Protein 1KD8 (pdb70)

Secondary structure (DSSP, 8-state):
--HHHHHHHHHHHHHHHHHHHHHHHHHHHHHHHH-/-HHHHHHHHHHHHHHHHHHHHHHHHHHHHHHHHH-/-HHHHHHHHHHHHHHHHHHHHHHHHHHHHHHHHH-/-HHHHHHHHHHHHTTHHHHHHHHHHHHHHHHHHH-/-HHHHHHHHHHHHHHHHHHHHHHHHHHHHHHHH-/-HHHHHHHHHHHHHHHHHHHHHHHHHHHHHHHHH-

B-factor: mean 35.82, std 13.32, range [13.6, 81.77]

Solvent-accessible surface area: 14700 Å² total; per-residue (Å²): 182,20,76,64,36,80,33,58,21,116,86,17,51,10,68,4,136,17,27,65,33,21,12,60,35,15,77,76,47,19,60,106,45,120,131,136,59,81,135,23,58,64,80,6,101,100,7,94,53,89,24,166,120,21,111,70,65,7,59,120,15,104,116,91,4,58,95,43,131,122,121,39,157,83,7,80,53,67,10,99,121,16,83,40,84,18,150,105,25,82,63,42,10,59,116,4,80,136,67,4,59,102,52,121,124,138,74,82,123,5,117,62,82,3,96,112,30,84,74,99,30,169,110,23,106,54,82,11,54,168,15,100,143,97,25,62,109,34,80,128,154,41,176,60,15,70,63,76,1,98,111,16,48,59,100,7,149,102,20,46,71,100,12,59,151,13,62,123,66,11,68,109,47,199,90,55,100,55,5,64,54,23,15,107,96,0,86,76,32,11,161,86,16,66,62,34,13,57,124,7,77,154,67,19,60,124,51,109,128

Sequence (209 aa):
EVKQLEAEVEEIESEVWHLENEVARLEKENAECEAKVKQLKAKVEELKSKLWHLKNKVARLKKKNAECKAEVKQLEAEVEEIESEVWHLENEVARLEKENAECEAKVKQLKAKVEELKSKLWHLKNKVARLKKKNAECKAKVKQLKAKVEELKSKLWHLKNKVARLKKKNAECKEVKQLEAEVEEIESEVWHLENEVARLEKENAECEA

Foldseek 3Di:
DVVVVVVVVVVVVVVVVVVVVVVVVVVVVVVVVVD/DVVVVVVVVVVVVVVVVVVVVVVVVVVVVVVVVVD/DVVVVVVVVVVVVVVVVVVVVVVVVVVVVVVVVVD/DVVVVVVVVVVVVVVPVVVVVVVVVVVVVVVVVVD/DVVVVVVVVVVVVVVVVVVVVVVVVVVVVVVVVD/DVVVVVVVVVVVVVVVVVVVVVVVVVVVVVVVVVD

Radius of gyration: 37.21 Å; Cα contacts (8 Å, |Δi|>4): 141; chains: 6; bounding box: 60×67×94 Å

Structure (mmCIF, N/CA/C/O backbone):
data_1KD8
#
_entry.id   1KD8
#
_cell.length_a   86.044
_cell.length_b   86.044
_cell.length_c   78.384
_cell.angle_alpha   90.00
_cell.angle_beta   90.00
_cell.angle_gamma   90.00
#
_symmetry.space_group_name_H-M   'P 41 21 2'
#
loop_
_entity.id
_entity.type
_entity.pdbx_description
1 polymer 'GCN4 ACID BASE HETERODIMER ACID-d12Ia16V'
2 polymer 'GCN4 ACID BASE HETERODIMER BASE-d12La16L'
3 water water
#
loop_
_atom_site.group_PDB
_atom_site.id
_atom_site.type_symbol
_atom_site.label_atom_id
_atom_site.label_alt_id
_atom_site.label_comp_id
_atom_site.label_asym_id
_atom_site.label_entity_id
_atom_site.label_seq_id
_atom_site.pdbx_PDB_ins_code
_atom_site.Cartn_x
_atom_site.Cartn_y
_atom_site.Cartn_z
_atom_site.occupancy
_atom_site.B_iso_or_equiv
_atom_site.auth_seq_id
_atom_site.auth_comp_id
_atom_site.auth_asym_id
_atom_site.auth_atom_id
_atom_site.pdbx_PDB_model_num
ATOM 4 N N . GLU A 1 2 ? 61.842 51.592 25.833 1.00 68.32 1 GLU A N 1
ATOM 5 C CA . GLU A 1 2 ? 60.518 51.464 25.226 1.00 67.45 1 GLU A CA 1
ATOM 6 C C . GLU A 1 2 ? 60.553 50.586 23.976 1.00 65.58 1 GLU A C 1
ATOM 7 O O . GLU A 1 2 ? 60.514 49.358 24.063 1.00 66.24 1 GLU A O 1
ATOM 13 N N . VAL A 1 3 ? 60.625 51.225 22.814 1.00 63.69 2 VAL A N 1
ATOM 14 C CA . VAL A 1 3 ? 60.672 50.521 21.539 1.00 61.59 2 VAL A CA 1
ATOM 15 C C . VAL A 1 3 ? 62.127 50.291 21.142 1.00 60.13 2 VAL A C 1
ATOM 16 O O . VAL A 1 3 ? 62.474 49.267 20.556 1.00 59.90 2 VAL A O 1
ATOM 20 N N . LYS A 1 4 ? 62.978 51.255 21.468 1.00 58.80 3 LYS A N 1
ATOM 21 C CA . LYS A 1 4 ? 64.394 51.153 21.149 1.00 56.48 3 LYS A CA 1
ATOM 22 C C . LYS A 1 4 ? 64.956 49.844 21.691 1.00 54.22 3 LYS A C 1
ATOM 23 O O . LYS A 1 4 ? 65.786 49.206 21.049 1.00 53.08 3 LYS A O 1
ATOM 25 N N . GLN A 1 5 ? 64.496 49.448 22.874 1.00 52.08 4 GLN A N 1
ATOM 26 C CA . GLN A 1 5 ? 64.959 48.214 23.498 1.00 50.00 4 GLN A CA 1
ATOM 27 C C . GLN A 1 5 ? 64.502 47.004 22.689 1.00 48.57 4 GLN A C 1
ATOM 28 O O . GLN A 1 5 ? 65.232 46.023 22.557 1.00 46.77 4 GLN A O 1
ATOM 30 N N . LEU A 1 6 ? 63.287 47.084 22.155 1.00 46.53 5 LEU A N 1
ATOM 31 C CA . LEU A 1 6 ? 62.728 46.000 21.360 1.00 45.32 5 LEU A CA 1
ATOM 32 C C . LEU A 1 6 ? 63.350 45.935 19.973 1.00 43.70 5 LEU A C 1
ATOM 33 O O . LEU A 1 6 ? 63.687 44.855 19.490 1.00 40.16 5 LEU A O 1
ATOM 38 N N . GLU A 1 7 ? 63.499 47.086 19.325 1.00 41.81 6 GLU A N 1
ATOM 39 C CA . GLU A 1 7 ? 64.083 47.105 17.994 1.00 41.33 6 GLU A CA 1
ATOM 40 C C . GLU A 1 7 ? 65.526 46.625 18.073 1.00 39.87 6 GLU A C 1
ATOM 41 O O . GLU A 1 7 ? 66.041 46.013 17.135 1.00 38.43 6 GLU A O 1
ATOM 47 N N . ALA A 1 8 ? 66.170 46.889 19.205 1.00 37.77 7 ALA A N 1
ATOM 48 C CA . ALA A 1 8 ? 67.551 46.463 19.401 1.00 37.11 7 ALA A CA 1
ATOM 49 C C . ALA A 1 8 ? 67.592 44.945 19.555 1.00 35.55 7 ALA A C 1
ATOM 50 O O . ALA A 1 8 ? 68.446 44.282 18.982 1.00 35.58 7 ALA A O 1
ATOM 52 N N . GLU A 1 9 ? 66.666 44.402 20.338 1.00 34.40 8 GLU A N 1
ATOM 53 C CA . GLU A 1 9 ? 66.613 42.961 20.551 1.00 33.02 8 GLU A CA 1
ATOM 54 C C . GLU A 1 9 ? 66.320 42.237 19.236 1.00 30.82 8 GLU A C 1
ATOM 55 O O . GLU A 1 9 ? 66.896 41.180 18.964 1.00 29.43 8 GLU A O 1
ATOM 61 N N . VAL A 1 10 ? 65.430 42.801 18.417 1.00 28.62 9 VAL A N 1
ATOM 62 C CA . VAL A 1 10 ? 65.121 42.197 17.133 1.00 27.84 9 VAL A CA 1
ATOM 63 C C . VAL A 1 10 ? 66.412 42.141 16.327 1.00 27.29 9 VAL A C 1
ATOM 64 O O . VAL A 1 10 ? 66.734 41.115 15.719 1.00 25.62 9 VAL A O 1
ATOM 68 N N . GLU A 1 11 ? 67.168 43.237 16.335 1.00 25.21 10 GLU A N 1
ATOM 69 C CA . GLU A 1 11 ? 68.427 43.254 15.616 1.00 26.39 10 GLU A CA 1
ATOM 70 C C . GLU A 1 11 ? 69.385 42.177 16.132 1.00 24.57 10 GLU A C 1
ATOM 71 O O . GLU A 1 11 ? 69.971 41.455 15.345 1.00 26.23 10 GLU A O 1
ATOM 77 N N . GLU A 1 12 ? 69.543 42.073 17.450 1.00 27.63 11 GLU A N 1
ATOM 78 C CA . GLU A 1 12 ? 70.465 41.094 18.037 1.00 27.24 11 GLU A CA 1
ATOM 79 C C . GLU A 1 12 ? 70.099 39.633 17.739 1.00 28.92 11 GLU A C 1
ATOM 80 O O . GLU A 1 12 ? 70.965 38.806 17.428 1.00 27.91 11 GLU A O 1
ATOM 86 N N . ILE A 1 13 ? 68.817 39.309 17.815 1.00 24.58 12 ILE A N 1
ATOM 87 C CA . ILE A 1 13 ? 68.394 37.940 17.544 1.00 25.04 12 ILE A CA 1
ATOM 88 C C . ILE A 1 13 ? 68.511 37.635 16.059 1.00 22.94 12 ILE A C 1
ATOM 89 O O . ILE A 1 13 ? 68.991 36.577 15.657 1.00 22.80 12 ILE A O 1
ATOM 94 N N . GLU A 1 14 ? 68.071 38.567 15.234 1.00 23.69 13 GLU A N 1
ATOM 95 C CA . GLU A 1 14 ? 68.144 38.356 13.800 1.00 23.53 13 GLU A CA 1
ATOM 96 C C . GLU A 1 14 ? 69.566 38.128 13.298 1.00 23.36 13 GLU A C 1
ATOM 97 O O . GLU A 1 14 ? 69.782 37.382 12.340 1.00 19.88 13 GLU A O 1
ATOM 103 N N . SER A 1 15 ? 70.536 38.783 13.928 1.00 21.02 14 SER A N 1
ATOM 104 C CA . SER A 1 15 ? 71.933 38.588 13.556 1.00 22.84 14 SER A CA 1
ATOM 105 C C . SER A 1 15 ? 72.343 37.135 13.834 1.00 21.81 14 SER A C 1
ATOM 106 O O . SER A 1 15 ? 72.984 36.498 12.999 1.00 21.31 14 SER A O 1
ATOM 109 N N . GLU A 1 16 ? 71.964 36.620 15.000 1.00 22.03 15 GLU A N 1
ATOM 110 C CA . GLU A 1 16 ? 72.293 35.240 15.393 1.00 22.26 15 GLU A CA 1
ATOM 111 C C . GLU A 1 16 ? 71.655 34.259 14.408 1.00 20.65 15 GLU A C 1
ATOM 112 O O . GLU A 1 16 ? 72.269 33.260 14.023 1.00 16.93 15 GLU A O 1
ATOM 118 N N . VAL A 1 17 ? 70.417 34.554 14.022 1.00 18.74 16 VAL A N 1
ATOM 119 C CA . VAL A 1 17 ? 69.689 33.731 13.065 1.00 20.82 16 VAL A CA 1
ATOM 120 C C . VAL A 1 17 ? 70.431 33.677 11.728 1.00 22.07 16 VAL A C 1
ATOM 121 O O . VAL A 1 17 ? 70.628 32.595 11.179 1.00 22.02 16 VAL A O 1
ATOM 125 N N . TRP A 1 18 ? 70.841 34.837 11.202 1.00 20.17 17 TRP A N 1
ATOM 126 C CA . TRP A 1 18 ? 71.566 34.870 9.932 1.00 21.28 17 TRP A CA 1
ATOM 127 C C . TRP A 1 18 ? 72.814 33.997 9.952 1.00 20.57 17 TRP A C 1
ATOM 128 O O . TRP A 1 18 ? 73.090 33.262 8.999 1.00 19.73 17 TRP A O 1
ATOM 139 N N . HIS A 1 19 ? 73.576 34.075 11.033 1.00 20.96 18 HIS A N 1
ATOM 140 C CA . HIS A 1 19 ? 74.785 33.260 11.142 1.00 22.67 18 HIS A CA 1
ATOM 141 C C . HIS A 1 19 ? 74.463 31.761 11.219 1.00 23.55 18 HIS A C 1
ATOM 142 O O . HIS A 1 19 ? 75.212 30.932 10.701 1.00 21.91 18 HIS A O 1
ATOM 149 N N . LEU A 1 20 ? 73.365 31.407 11.877 1.00 22.69 19 LEU A N 1
ATOM 150 C CA . LEU A 1 20 ? 73.027 29.989 11.952 1.00 22.79 19 LEU A CA 1
ATOM 151 C C . LEU A 1 20 ? 72.568 29.539 10.572 1.00 22.89 19 LEU A C 1
ATOM 152 O O . LEU A 1 20 ? 72.876 28.422 10.146 1.00 22.57 19 LEU A O 1
ATOM 157 N N . GLU A 1 21 ? 71.846 30.408 9.864 1.00 22.14 20 GLU A N 1
ATOM 158 C CA . GLU A 1 21 ? 71.406 30.053 8.523 1.00 22.67 20 GLU A CA 1
ATOM 159 C C . GLU A 1 21 ? 72.631 29.802 7.653 1.00 25.25 20 GLU A C 1
ATOM 160 O O . GLU A 1 21 ? 72.646 28.861 6.856 1.00 22.73 20 GLU A O 1
ATOM 166 N N . ASN A 1 22 ? 73.666 30.634 7.810 1.00 25.03 21 ASN A N 1
ATOM 167 C CA . ASN A 1 22 ? 74.890 30.434 7.031 1.00 25.07 21 ASN A CA 1
ATOM 168 C C . ASN A 1 22 ? 75.509 29.074 7.404 1.00 23.10 21 ASN A C 1
ATOM 169 O O . ASN A 1 22 ? 75.964 28.322 6.537 1.00 24.30 21 ASN A O 1
ATOM 174 N N . GLU A 1 23 ? 75.532 28.762 8.695 1.00 22.68 22 GLU A N 1
ATOM 175 C CA . GLU A 1 23 ? 76.120 27.498 9.152 1.00 22.68 22 GLU A CA 1
ATOM 176 C C . GLU A 1 23 ? 75.338 26.292 8.622 1.00 23.50 22 GLU A C 1
ATOM 177 O O . GLU A 1 23 ? 75.930 25.307 8.163 1.00 22.58 22 GLU A O 1
ATOM 183 N N . VAL A 1 24 ? 74.012 26.368 8.686 1.00 22.04 23 VAL A N 1
ATOM 184 C CA . VAL A 1 24 ? 73.186 25.281 8.178 1.00 24.14 23 VAL A CA 1
ATOM 185 C C . VAL A 1 24 ? 73.523 25.026 6.700 1.00 25.10 23 VAL A C 1
ATOM 186 O O . VAL A 1 24 ? 73.719 23.878 6.286 1.00 25.40 23 VAL A O 1
ATOM 190 N N . ALA A 1 25 ? 73.612 26.096 5.915 1.00 26.06 24 ALA A N 1
ATOM 191 C CA . ALA A 1 25 ? 73.912 25.966 4.491 1.00 29.83 24 ALA A CA 1
ATOM 192 C C . ALA A 1 25 ? 75.262 25.276 4.256 1.00 31.23 24 ALA A C 1
ATOM 193 O O . ALA A 1 25 ? 75.381 24.409 3.385 1.00 32.99 24 ALA A O 1
ATOM 195 N N . ARG A 1 26 ? 76.271 25.649 5.041 1.00 31.88 25 ARG A N 1
ATOM 196 C CA . ARG A 1 26 ? 77.598 25.044 4.919 1.00 31.63 25 ARG A CA 1
ATOM 197 C C . ARG A 1 26 ? 77.606 23.575 5.367 1.00 31.19 25 ARG A C 1
ATOM 198 O O . ARG A 1 26 ? 78.200 22.718 4.702 1.00 30.05 25 ARG A O 1
ATOM 206 N N . LEU A 1 27 ? 76.943 23.292 6.489 1.00 27.93 26 LEU A N 1
ATOM 207 C CA . LEU A 1 27 ? 76.866 21.938 7.019 1.00 28.25 26 LEU A CA 1
ATOM 208 C C . LEU A 1 27 ? 76.089 21.020 6.084 1.00 28.03 26 LEU A C 1
ATOM 209 O O . LEU A 1 27 ? 76.412 19.840 5.970 1.00 28.86 26 LEU A O 1
ATOM 214 N N . GLU A 1 28 ? 75.067 21.553 5.422 1.00 25.45 27 GLU A N 1
ATOM 215 C CA . GLU A 1 28 ? 74.273 20.750 4.508 1.00 28.27 27 GLU A CA 1
ATOM 216 C C . GLU A 1 28 ? 75.141 20.394 3.307 1.00 31.78 27 GLU A C 1
ATOM 217 O O . GLU A 1 28 ? 75.051 19.288 2.757 1.00 32.06 27 GLU A O 1
ATOM 223 N N . LYS A 1 29 ? 75.996 21.330 2.914 1.00 35.21 28 LYS A N 1
ATOM 224 C CA . LYS A 1 29 ? 76.897 21.098 1.796 1.00 38.13 28 LYS A CA 1
ATOM 225 C C . LYS A 1 29 ? 77.858 19.969 2.167 1.00 38.57 28 LYS A C 1
ATOM 226 O O . LYS A 1 29 ? 78.014 19.009 1.411 1.00 38.72 28 LYS A O 1
ATOM 232 N N . GLU A 1 30 ? 78.494 20.083 3.332 1.00 39.86 29 GLU A N 1
ATOM 233 C CA . GLU A 1 30 ? 79.432 19.057 3.789 1.00 42.95 29 GLU A CA 1
ATOM 234 C C . GLU A 1 30 ? 78.767 17.686 3.866 1.00 44.17 29 GLU A C 1
ATOM 235 O O . GLU A 1 30 ? 79.360 16.679 3.475 1.00 44.40 29 GLU A O 1
ATOM 241 N N . ASN A 1 31 ? 77.543 17.645 4.386 1.00 43.81 30 ASN A N 1
ATOM 242 C CA . ASN A 1 31 ? 76.837 16.373 4.514 1.00 44.57 30 ASN A CA 1
ATOM 243 C C . ASN A 1 31 ? 76.553 15.745 3.158 1.00 45.58 30 ASN A C 1
ATOM 244 O O . ASN A 1 31 ? 76.736 14.543 2.983 1.00 44.76 30 ASN A O 1
ATOM 249 N N . ALA A 1 32 ? 76.100 16.559 2.208 1.00 46.64 31 ALA A N 1
ATOM 250 C CA . ALA A 1 32 ? 75.805 16.083 0.858 1.00 48.80 31 ALA A CA 1
ATOM 251 C C . ALA A 1 32 ? 77.055 15.469 0.242 1.00 50.34 31 ALA A C 1
ATOM 252 O O . ALA A 1 32 ? 77.001 14.398 -0.364 1.00 51.21 31 ALA A O 1
ATOM 254 N N . GLU A 1 33 ? 78.182 16.156 0.393 1.00 51.92 32 GLU A N 1
ATOM 255 C CA . GLU A 1 33 ? 79.444 15.660 -0.139 1.00 54.12 32 GLU A CA 1
ATOM 256 C C . GLU A 1 33 ? 79.743 14.278 0.424 1.00 54.14 32 GLU A C 1
ATOM 257 O O . GLU A 1 33 ? 79.914 13.318 -0.325 1.00 54.97 32 GLU A O 1
ATOM 263 N N . CYS A 1 34 ? 79.789 14.188 1.749 1.00 53.84 33 CYS A N 1
ATOM 264 C CA . CYS A 1 34 ? 80.081 12.939 2.435 1.00 53.70 33 CYS A CA 1
ATOM 265 C C . CYS A 1 34 ? 79.131 11.787 2.097 1.00 54.70 33 CYS A C 1
ATOM 266 O O . CYS A 1 34 ? 79.577 10.671 1.848 1.00 54.86 33 CYS A O 1
ATOM 269 N N . GLU A 1 35 ? 77.828 12.046 2.080 1.00 55.27 34 GLU A N 1
ATOM 270 C CA . GLU A 1 35 ? 76.867 10.986 1.784 1.00 57.02 34 GLU A CA 1
ATOM 271 C C . GLU A 1 35 ? 76.859 10.549 0.325 1.00 58.10 34 GLU A C 1
ATOM 272 O O . GLU A 1 35 ? 76.472 9.421 0.012 1.00 57.36 34 GLU A O 1
ATOM 278 N N . ALA A 1 36 ? 77.284 11.435 -0.568 1.00 59.12 35 ALA A N 1
ATOM 279 C CA . ALA A 1 36 ? 77.312 11.107 -1.986 1.00 60.08 35 ALA A CA 1
ATOM 280 C C . ALA A 1 36 ? 78.676 10.542 -2.363 1.00 61.00 35 ALA A C 1
ATOM 281 O O . ALA A 1 36 ? 79.280 11.054 -3.330 1.00 61.94 35 ALA A O 1
ATOM 287 N N . LYS B 2 2 ? 52.696 49.453 18.958 1.00 66.35 1 LYS B N 1
ATOM 288 C CA . LYS B 2 2 ? 54.061 49.226 18.506 1.00 65.48 1 LYS B CA 1
ATOM 289 C C . LYS B 2 2 ? 54.721 48.174 19.388 1.00 64.66 1 LYS B C 1
ATOM 290 O O . LYS B 2 2 ? 55.268 47.194 18.893 1.00 65.30 1 LYS B O 1
ATOM 296 N N . VAL B 2 3 ? 54.668 48.378 20.700 1.00 63.16 2 VAL B N 1
ATOM 297 C CA . VAL B 2 3 ? 55.270 47.430 21.626 1.00 62.20 2 VAL B CA 1
ATOM 298 C C . VAL B 2 3 ? 54.829 46.010 21.285 1.00 61.46 2 VAL B C 1
ATOM 299 O O . VAL B 2 3 ? 55.656 45.116 21.109 1.00 61.52 2 VAL B O 1
ATOM 301 N N . LYS B 2 4 ? 53.519 45.819 21.175 1.00 60.20 3 LYS B N 1
ATOM 302 C CA . LYS B 2 4 ? 52.945 44.513 20.869 1.00 59.44 3 LYS B CA 1
ATOM 303 C C . LYS B 2 4 ? 53.436 43.901 19.555 1.00 58.78 3 LYS B C 1
ATOM 304 O O . LYS B 2 4 ? 53.735 42.707 19.494 1.00 58.52 3 LYS B O 1
ATOM 306 N N . GLN B 2 5 ? 53.517 44.714 18.507 1.00 57.75 4 GLN B N 1
ATOM 307 C CA . GLN B 2 5 ? 53.951 44.231 17.201 1.00 56.86 4 GLN B CA 1
ATOM 308 C C . GLN B 2 5 ? 55.412 43.758 17.196 1.00 56.39 4 GLN B C 1
ATOM 309 O O . GLN B 2 5 ? 55.750 42.762 16.546 1.00 56.68 4 GLN B O 1
ATOM 315 N N . LEU B 2 6 ? 56.271 44.467 17.923 1.00 53.92 5 LEU B N 1
ATOM 316 C CA . LEU B 2 6 ? 57.689 44.112 18.010 1.00 51.23 5 LEU B CA 1
ATOM 317 C C . LEU B 2 6 ? 57.887 42.900 18.909 1.00 49.98 5 LEU B C 1
ATOM 318 O O . LEU B 2 6 ? 58.787 42.088 18.684 1.00 49.38 5 LEU B O 1
ATOM 323 N N . LYS B 2 7 ? 57.049 42.795 19.936 1.00 47.43 6 LYS B N 1
ATOM 324 C CA . LYS B 2 7 ? 57.118 41.684 20.872 1.00 45.38 6 LYS B CA 1
ATOM 325 C C . LYS B 2 7 ? 56.867 40.373 20.137 1.00 44.02 6 LYS B C 1
ATOM 326 O O . LYS B 2 7 ? 57.526 39.366 20.404 1.00 43.82 6 LYS B O 1
ATOM 329 N N . ALA B 2 8 ? 55.912 40.385 19.212 1.00 41.91 7 ALA B N 1
ATOM 330 C CA . ALA B 2 8 ? 55.598 39.186 18.450 1.00 40.79 7 ALA B CA 1
ATOM 331 C C . ALA B 2 8 ? 56.797 38.818 17.583 1.00 39.53 7 ALA B C 1
ATOM 332 O O . ALA B 2 8 ? 57.176 37.649 17.489 1.00 38.01 7 ALA B O 1
ATOM 334 N N . LYS B 2 9 ? 57.387 39.822 16.944 1.00 37.29 8 LYS B N 1
ATOM 335 C CA . LYS B 2 9 ? 58.555 39.604 16.096 1.00 36.51 8 LYS B CA 1
ATOM 336 C C . LYS B 2 9 ? 59.675 38.961 16.916 1.00 33.74 8 LYS B C 1
ATOM 337 O O . LYS B 2 9 ? 60.331 38.027 16.464 1.00 32.98 8 LYS B O 1
ATOM 343 N N . VAL B 2 10 ? 59.892 39.475 18.123 1.00 31.91 9 VAL B N 1
ATOM 344 C CA . VAL B 2 10 ? 60.920 38.937 18.997 1.00 30.35 9 VAL B CA 1
ATOM 345 C C . VAL B 2 10 ? 60.639 37.461 19.291 1.00 30.91 9 VAL B C 1
ATOM 346 O O . VAL B 2 10 ? 61.533 36.622 19.199 1.00 28.17 9 VAL B O 1
ATOM 350 N N . GLU B 2 11 ? 59.395 37.139 19.619 1.00 30.93 10 GLU B N 1
ATOM 351 C CA . GLU B 2 11 ? 59.055 35.751 19.908 1.00 30.94 10 GLU B CA 1
ATOM 352 C C . GLU B 2 11 ? 59.205 34.855 18.683 1.00 29.73 10 GLU B C 1
ATOM 353 O O . GLU B 2 11 ? 59.650 33.716 18.804 1.00 28.38 10 GLU B O 1
ATOM 359 N N . GLU B 2 12 ? 58.853 35.373 17.506 1.00 29.30 11 GLU B N 1
ATOM 360 C CA . GLU B 2 12 ? 58.987 34.626 16.254 1.00 29.67 11 GLU B CA 1
ATOM 361 C C . GLU B 2 12 ? 60.474 34.324 16.021 1.00 28.54 11 GLU B C 1
ATOM 362 O O . GLU B 2 12 ? 60.867 33.194 15.696 1.00 25.07 11 GLU B O 1
ATOM 368 N N . LEU B 2 13 ? 61.302 35.353 16.176 1.00 25.31 12 LEU B N 1
ATOM 369 C CA . LEU B 2 13 ? 62.733 35.188 15.967 1.00 24.68 12 LEU B CA 1
ATOM 370 C C . LEU B 2 13 ? 63.366 34.211 16.957 1.00 22.74 12 LEU B C 1
ATOM 371 O O . LEU B 2 13 ? 64.175 33.383 16.552 1.00 23.97 12 LEU B O 1
ATOM 376 N N . LYS B 2 14 ? 63.003 34.289 18.239 1.00 22.99 13 LYS B N 1
ATOM 377 C CA . LYS B 2 14 ? 63.571 33.377 19.245 1.00 23.99 13 LYS B CA 1
ATOM 378 C C . LYS B 2 14 ? 63.266 31.917 18.914 1.00 23.59 13 LYS B C 1
ATOM 379 O O . LYS B 2 14 ? 64.097 31.031 19.128 1.00 21.76 13 LYS B O 1
ATOM 385 N N . SER B 2 15 ? 62.055 31.664 18.433 1.00 24.46 14 SER B N 1
ATOM 386 C CA . SER B 2 15 ? 61.663 30.300 18.076 1.00 25.73 14 SER B CA 1
ATOM 387 C C . SER B 2 15 ? 62.424 29.832 16.844 1.00 25.08 14 SER B C 1
ATOM 388 O O . SER B 2 15 ? 62.862 28.682 16.765 1.00 24.30 14 SER B O 1
ATOM 391 N N . LYS B 2 16 ? 62.577 30.718 15.864 1.00 24.29 15 LYS B N 1
ATOM 392 C CA . LYS B 2 16 ? 63.319 30.343 14.674 1.00 22.79 15 LYS B CA 1
ATOM 393 C C . LYS B 2 16 ? 64.766 30.056 15.078 1.00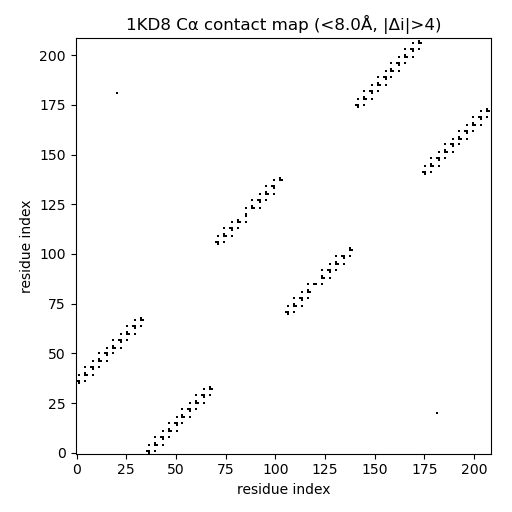 21.52 15 LYS B C 1
ATOM 394 O O . LYS B 2 16 ? 65.388 29.112 14.584 1.00 22.75 15 LYS B O 1
ATOM 400 N N . LEU B 2 17 ? 65.298 30.860 15.991 1.00 21.62 16 LEU B N 1
ATOM 401 C CA . LEU B 2 17 ? 66.676 30.660 16.460 1.00 22.08 16 LEU B CA 1
ATOM 402 C C . LEU B 2 17 ? 66.836 29.298 17.160 1.00 21.37 16 LEU B C 1
ATOM 403 O O . LEU B 2 17 ? 67.798 28.568 16.927 1.00 20.68 16 LEU B O 1
ATOM 408 N N . TRP B 2 18 ? 65.893 28.958 18.026 1.00 21.29 17 TRP B N 1
ATOM 409 C CA . TRP B 2 18 ? 65.977 27.694 18.723 1.00 20.91 17 TRP B CA 1
ATOM 410 C C . TRP B 2 18 ? 65.891 26.519 17.709 1.00 19.52 17 TRP B C 1
ATOM 411 O O . TRP B 2 18 ? 66.674 25.566 17.806 1.00 20.88 17 TRP B O 1
ATOM 422 N N . HIS B 2 19 ? 64.995 26.594 16.721 1.00 21.52 18 HIS B N 1
ATOM 423 C CA . HIS B 2 19 ? 64.907 25.529 15.712 1.00 22.00 18 HIS B CA 1
ATOM 424 C C . HIS B 2 19 ? 66.250 25.390 14.983 1.00 21.79 18 HIS B C 1
ATOM 425 O O . HIS B 2 19 ? 66.720 24.278 14.749 1.00 22.89 18 HIS B O 1
ATOM 432 N N . LEU B 2 20 ? 66.863 26.518 14.621 1.00 19.77 19 LEU B N 1
ATOM 433 C CA . LEU B 2 20 ? 68.145 26.486 13.916 1.00 19.97 19 LEU B CA 1
ATOM 434 C C . LEU B 2 20 ? 69.265 25.869 14.745 1.00 18.71 19 LEU B C 1
ATOM 435 O O . LEU B 2 20 ? 70.086 25.123 14.211 1.00 20.52 19 LEU B O 1
ATOM 440 N N . LYS B 2 21 ? 69.301 26.160 16.044 1.00 19.13 20 LYS B N 1
ATOM 441 C CA . LYS B 2 21 ? 70.339 25.602 16.908 1.00 20.08 20 LYS B CA 1
ATOM 442 C C . LYS B 2 21 ? 70.224 24.082 16.932 1.00 20.27 20 LYS B C 1
ATOM 443 O O . LYS B 2 21 ? 71.235 23.380 16.875 1.00 18.82 20 LYS B O 1
ATOM 449 N N . ASN B 2 22 ? 68.996 23.582 17.007 1.00 21.45 21 ASN B N 1
ATOM 450 C CA . ASN B 2 22 ? 68.785 22.142 16.997 1.00 21.71 21 ASN B CA 1
ATOM 451 C C . ASN B 2 22 ? 69.151 21.548 15.632 1.00 19.29 21 ASN B C 1
ATOM 452 O O . ASN B 2 22 ? 69.714 20.466 15.577 1.00 19.08 21 ASN B O 1
ATOM 457 N N . LYS B 2 23 ? 68.860 22.266 14.544 1.00 19.69 22 LYS B N 1
ATOM 458 C CA . LYS B 2 23 ? 69.190 21.769 13.207 1.00 20.01 22 LYS B CA 1
ATOM 459 C C . LYS B 2 23 ? 70.695 21.692 13.037 1.00 20.77 22 LYS B C 1
ATOM 460 O O . LYS B 2 23 ? 71.226 20.692 12.550 1.00 18.73 22 LYS B O 1
ATOM 466 N N . VAL B 2 24 ? 71.391 22.748 13.449 1.00 20.68 23 VAL B N 1
ATOM 467 C CA . VAL B 2 24 ? 72.840 22.761 13.355 1.00 21.70 23 VAL B CA 1
ATOM 468 C C . VAL B 2 24 ? 73.452 21.610 14.162 1.00 20.09 23 VAL B C 1
ATOM 469 O O . VAL B 2 24 ? 74.376 20.951 13.698 1.00 19.55 23 VAL B O 1
ATOM 473 N N . ALA B 2 25 ? 72.934 21.373 15.363 1.00 20.68 24 ALA B N 1
ATOM 474 C CA . ALA B 2 25 ? 73.433 20.290 16.211 1.00 20.80 24 ALA B CA 1
ATOM 475 C C . ALA B 2 25 ? 73.259 18.927 15.521 1.00 21.83 24 ALA B C 1
ATOM 476 O O . ALA B 2 25 ? 74.152 18.068 15.571 1.00 21.02 24 ALA B O 1
ATOM 478 N N . ARG B 2 26 ? 72.107 18.733 14.885 1.00 21.10 25 ARG B N 1
ATOM 479 C CA . ARG B 2 26 ? 71.832 17.483 14.179 1.00 21.13 25 ARG B CA 1
ATOM 480 C C . ARG B 2 26 ? 72.781 17.333 12.993 1.00 22.47 25 ARG B C 1
ATOM 481 O O . ARG B 2 26 ? 73.417 16.291 12.824 1.00 20.74 25 ARG B O 1
ATOM 489 N N . LEU B 2 27 ? 72.889 18.377 12.177 1.00 21.99 26 LEU B N 1
ATOM 490 C CA . LEU B 2 27 ? 73.785 18.321 11.031 1.00 23.37 26 LEU B CA 1
ATOM 491 C C . LEU B 2 27 ? 75.252 18.092 11.427 1.00 23.78 26 LEU B C 1
ATOM 492 O O . LEU B 2 27 ? 75.969 17.351 10.741 1.00 24.96 26 LEU B O 1
ATOM 497 N N . LYS B 2 28 ? 75.705 18.695 12.525 1.00 23.55 27 LYS B N 1
ATOM 498 C CA . LYS B 2 28 ? 77.088 18.463 12.966 1.00 24.74 27 LYS B CA 1
ATOM 499 C C . LYS B 2 28 ? 77.266 17.000 13.389 1.00 25.68 27 LYS B C 1
ATOM 500 O O . LYS B 2 28 ? 78.318 16.402 13.156 1.00 23.82 27 LYS B O 1
ATOM 506 N N . LYS B 2 29 ? 76.245 16.425 14.019 1.00 24.63 28 LYS B N 1
ATOM 507 C CA . LYS B 2 29 ? 76.329 15.032 14.445 1.00 28.06 28 LYS B CA 1
ATOM 508 C C . LYS B 2 29 ? 76.360 14.116 13.218 1.00 29.02 28 LYS B C 1
ATOM 509 O O . LYS B 2 29 ? 77.214 13.221 13.113 1.00 32.38 28 LYS B O 1
ATOM 515 N N . LYS B 2 30 ? 75.442 14.346 12.287 1.00 28.70 29 LYS B N 1
ATOM 516 C CA . LYS B 2 30 ? 75.366 13.551 11.059 1.00 29.37 29 LYS B CA 1
ATOM 517 C C . LYS B 2 30 ? 76.662 13.544 10.264 1.00 32.86 29 LYS B C 1
ATOM 518 O O . LYS B 2 30 ? 77.080 12.499 9.758 1.00 31.51 29 LYS B O 1
ATOM 524 N N . ASN B 2 31 ? 77.281 14.716 10.134 1.00 32.38 30 ASN B N 1
ATOM 525 C CA . ASN B 2 31 ? 78.534 14.831 9.398 1.00 35.38 30 ASN B CA 1
ATOM 526 C C . ASN B 2 31 ? 79.678 14.149 10.130 1.00 36.11 30 ASN B C 1
ATOM 527 O O . ASN B 2 31 ? 80.557 13.552 9.504 1.00 37.14 30 ASN B O 1
ATOM 532 N N . ALA B 2 32 ? 79.666 14.238 11.454 1.00 35.44 31 ALA B N 1
ATOM 533 C CA . ALA B 2 32 ? 80.705 13.614 12.259 1.00 38.02 31 ALA B CA 1
ATOM 534 C C . ALA B 2 32 ? 80.616 12.110 12.067 1.00 39.32 31 ALA B C 1
ATOM 535 O O . ALA B 2 32 ? 81.634 11.432 11.912 1.00 39.31 31 ALA B O 1
ATOM 537 N N . GLU B 2 33 ? 79.390 11.593 12.076 1.00 39.36 32 GLU B N 1
ATOM 538 C CA . GLU B 2 33 ? 79.164 10.166 11.904 1.00 41.71 32 GLU B CA 1
ATOM 539 C C . GLU B 2 33 ? 79.491 9.725 10.485 1.00 43.06 32 GLU B C 1
ATOM 540 O O . GLU B 2 33 ? 80.071 8.653 10.283 1.00 44.58 32 GLU B O 1
ATOM 546 N N . CYS B 2 34 ? 79.124 10.545 9.503 1.00 44.31 33 CYS B N 1
ATOM 547 C CA . CYS B 2 34 ? 79.394 10.202 8.114 1.00 45.81 33 CYS B CA 1
ATOM 548 C C . CYS B 2 34 ? 80.890 10.116 7.851 1.00 47.46 33 CYS B C 1
ATOM 549 O O . CYS B 2 34 ? 81.366 9.123 7.298 1.00 47.57 33 CYS B O 1
ATOM 552 N N . LYS B 2 35 ? 81.630 11.151 8.244 1.00 47.85 34 LYS B N 1
ATOM 553 C CA . LYS B 2 35 ? 83.078 11.162 8.048 1.00 49.58 34 LYS B CA 1
ATOM 554 C C . LYS B 2 35 ? 83.729 9.991 8.774 1.00 49.50 34 LYS B C 1
ATOM 555 O O . LYS B 2 35 ? 84.701 9.410 8.292 1.00 50.69 34 LYS B O 1
ATOM 561 N N . ALA B 2 36 ? 83.194 9.648 9.940 1.00 49.18 35 ALA B N 1
ATOM 562 C CA . ALA B 2 36 ? 83.725 8.538 10.722 1.00 48.63 35 ALA B CA 1
ATOM 563 C C . ALA B 2 36 ? 83.626 7.236 9.925 1.00 48.59 35 ALA B C 1
ATOM 564 O O . ALA B 2 36 ? 84.394 6.297 10.231 1.00 48.28 35 ALA B O 1
ATOM 570 N N . GLU C 1 2 ? 74.081 76.207 64.758 1.00 58.93 1 GLU C N 1
ATOM 571 C CA . GLU C 1 2 ? 74.003 75.569 63.448 1.00 57.38 1 GLU C CA 1
ATOM 572 C C . GLU C 1 2 ? 73.097 74.349 63.520 1.00 54.87 1 GLU C C 1
ATOM 573 O O . GLU C 1 2 ? 72.064 74.370 64.187 1.00 55.50 1 GLU C O 1
ATOM 579 N N . VAL C 1 3 ? 73.492 73.291 62.824 1.00 52.38 2 VAL C N 1
ATOM 580 C CA . VAL C 1 3 ? 72.740 72.051 62.803 1.00 50.75 2 VAL C CA 1
ATOM 5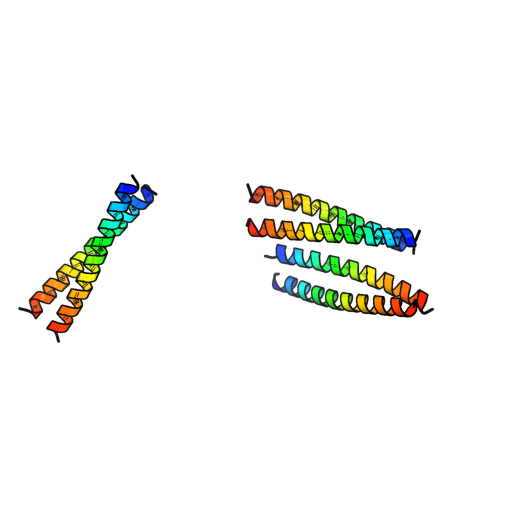81 C C . VAL C 1 3 ? 72.536 71.508 64.224 1.00 49.11 2 VAL C C 1
ATOM 582 O O . VAL C 1 3 ? 71.405 71.261 64.639 1.00 46.44 2 VAL C O 1
ATOM 586 N N . LYS C 1 4 ? 73.631 71.334 64.963 1.00 46.74 3 LYS C N 1
ATOM 587 C CA . LYS C 1 4 ? 73.556 70.818 66.331 1.00 45.78 3 LYS C CA 1
ATOM 588 C C . LYS C 1 4 ? 72.438 71.479 67.121 1.00 43.63 3 LYS C C 1
ATOM 589 O O . LYS C 1 4 ? 71.617 70.801 67.738 1.00 42.59 3 LYS C O 1
ATOM 595 N N . GLN C 1 5 ? 72.419 72.806 67.110 1.00 40.85 4 GLN C N 1
ATOM 596 C CA . GLN C 1 5 ? 71.404 73.551 67.837 1.00 39.03 4 GLN C CA 1
ATOM 597 C C . GLN C 1 5 ? 69.992 73.222 67.346 1.00 36.61 4 GLN C C 1
ATOM 598 O O . GLN C 1 5 ? 69.094 72.967 68.148 1.00 36.16 4 GLN C O 1
ATOM 601 N N . LEU C 1 6 ? 69.806 73.209 66.030 1.00 35.45 5 LEU C N 1
ATOM 602 C CA . LEU C 1 6 ? 68.507 72.904 65.439 1.00 33.84 5 LEU C CA 1
ATOM 603 C C . LEU C 1 6 ? 68.107 71.456 65.698 1.00 31.79 5 LEU C C 1
ATOM 604 O O . LEU C 1 6 ? 66.930 71.158 65.884 1.00 29.48 5 LEU C O 1
ATOM 609 N N . GLU C 1 7 ? 69.077 70.545 65.701 1.00 29.07 6 GLU C N 1
ATOM 610 C CA . GLU C 1 7 ? 68.747 69.148 65.952 1.00 28.01 6 GLU C CA 1
ATOM 611 C C . GLU C 1 7 ? 68.230 68.977 67.381 1.00 25.38 6 GLU C C 1
ATOM 612 O O . GLU C 1 7 ? 67.335 68.160 67.634 1.00 25.02 6 GLU C O 1
ATOM 618 N N . ALA C 1 8 ? 68.775 69.756 68.311 1.00 23.94 7 ALA C N 1
ATOM 619 C CA . ALA C 1 8 ? 68.340 69.687 69.701 1.00 24.18 7 ALA C CA 1
ATOM 620 C C . ALA C 1 8 ? 66.930 70.265 69.785 1.00 24.55 7 ALA C C 1
ATOM 621 O O . ALA C 1 8 ? 66.074 69.734 70.489 1.00 21.72 7 ALA C O 1
ATOM 623 N N . GLU C 1 9 ? 66.688 71.353 69.055 1.00 25.44 8 GLU C N 1
ATOM 624 C CA . GLU C 1 9 ? 65.363 71.969 69.081 1.00 24.66 8 GLU C CA 1
ATOM 625 C C . GLU C 1 9 ? 64.332 71.028 68.507 1.00 21.78 8 GLU C C 1
ATOM 626 O O . GLU C 1 9 ? 63.245 70.897 69.063 1.00 22.65 8 GLU C O 1
ATOM 632 N N . VAL C 1 10 ? 64.658 70.385 67.384 1.00 21.33 9 VAL C N 1
ATOM 633 C CA . VAL C 1 10 ? 63.747 69.434 66.779 1.00 23.30 9 VAL C CA 1
ATOM 634 C C . VAL C 1 10 ? 63.403 68.321 67.770 1.00 23.17 9 VAL C C 1
ATOM 635 O O . VAL C 1 10 ? 62.253 67.919 67.897 1.00 21.39 9 VAL C O 1
ATOM 639 N N . GLU C 1 11 ? 64.404 67.816 68.477 1.00 23.53 10 GLU C N 1
ATOM 640 C CA . GLU C 1 11 ? 64.149 66.742 69.427 1.00 23.37 10 GLU C CA 1
ATOM 641 C C . GLU C 1 11 ? 63.283 67.210 70.596 1.00 22.69 10 GLU C C 1
ATOM 642 O O . GLU C 1 11 ? 62.409 66.482 71.056 1.00 24.59 10 GLU C O 1
ATOM 648 N N . GLU C 1 12 ? 63.526 68.417 71.084 1.00 22.04 11 GLU C N 1
ATOM 649 C CA . GLU C 1 12 ? 62.734 68.910 72.201 1.00 22.98 11 GLU C CA 1
ATOM 650 C C . GLU C 1 12 ? 61.267 69.086 71.855 1.00 21.63 11 GLU C C 1
ATOM 651 O O . GLU C 1 12 ? 60.400 68.799 72.679 1.00 21.59 11 GLU C O 1
ATOM 657 N N . ILE C 1 13 ? 60.977 69.515 70.630 1.00 21.17 12 ILE C N 1
ATOM 658 C CA . ILE C 1 13 ? 59.578 69.660 70.225 1.00 21.06 12 ILE C CA 1
ATOM 659 C C . ILE C 1 13 ? 58.992 68.268 69.944 1.00 22.32 12 ILE C C 1
ATOM 660 O O . ILE C 1 13 ? 57.851 67.975 70.324 1.00 19.42 12 ILE C O 1
ATOM 665 N N . GLU C 1 14 ? 59.775 67.383 69.317 1.00 20.32 13 GLU C N 1
ATOM 666 C CA . GLU C 1 14 ? 59.265 66.041 69.063 1.00 21.96 13 GLU C CA 1
ATOM 667 C C . GLU C 1 14 ? 58.933 65.379 70.393 1.00 20.28 13 GLU C C 1
ATOM 668 O O . GLU C 1 14 ? 57.947 64.649 70.494 1.00 20.69 13 GLU C O 1
ATOM 674 N N . SER C 1 15 ? 59.738 65.654 71.415 1.00 20.31 14 SER C N 1
ATOM 675 C CA . SER C 1 15 ? 59.495 65.060 72.730 1.00 21.08 14 SER C CA 1
ATOM 676 C C . SER C 1 15 ? 58.208 65.595 73.353 1.00 22.45 14 SER C C 1
ATOM 677 O O . SER C 1 15 ? 57.407 64.838 73.913 1.00 21.33 14 SER C O 1
ATOM 680 N N . GLU C 1 16 ? 58.024 66.906 73.252 1.00 22.24 15 GLU C N 1
ATOM 681 C CA . GLU C 1 16 ? 56.860 67.567 73.798 1.00 22.50 15 GLU C CA 1
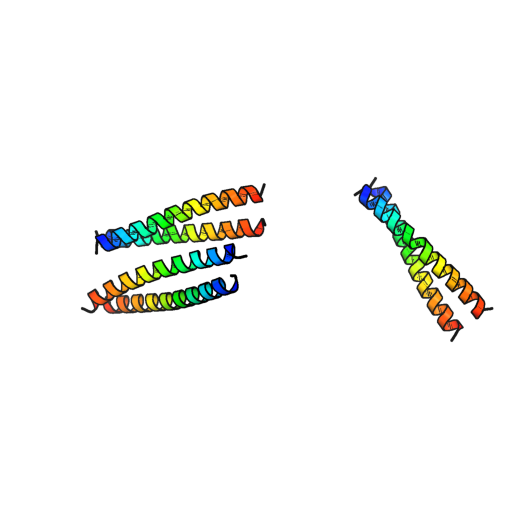ATOM 682 C C . GLU C 1 16 ? 55.594 67.105 73.082 1.00 21.14 15 GLU C C 1
ATOM 683 O O . GLU C 1 16 ? 54.576 66.837 73.724 1.00 20.37 15 GLU C O 1
ATOM 689 N N . VAL C 1 17 ? 55.658 66.978 71.760 1.00 20.38 16 VAL C N 1
ATOM 690 C CA . VAL C 1 17 ? 54.498 66.518 71.013 1.00 20.75 16 VAL C CA 1
ATOM 691 C C . VAL C 1 17 ? 54.124 65.101 71.456 1.00 20.95 16 VAL C C 1
ATOM 692 O O . VAL C 1 17 ? 52.953 64.798 71.677 1.00 20.91 16 VAL C O 1
ATOM 696 N N . TRP C 1 18 ? 55.118 64.229 71.604 1.00 20.32 17 TRP C N 1
ATOM 697 C CA . TRP C 1 18 ? 54.809 62.866 72.003 1.00 21.21 17 TRP C CA 1
ATOM 698 C C . TRP C 1 18 ? 54.200 62.833 73.403 1.00 20.94 17 TRP C C 1
ATOM 699 O O . TRP C 1 18 ? 53.271 62.070 73.655 1.00 21.32 17 TRP C O 1
ATOM 710 N N . HIS C 1 19 ? 54.703 63.659 74.318 1.00 19.89 18 HIS C N 1
ATOM 711 C CA . HIS C 1 19 ? 54.118 63.672 75.651 1.00 22.06 18 HIS C CA 1
ATOM 712 C C . HIS C 1 19 ? 52.665 64.144 75.627 1.00 21.17 18 HIS C C 1
ATOM 713 O O . HIS C 1 19 ? 51.840 63.657 76.408 1.00 22.99 18 HIS C O 1
ATOM 720 N N . LEU C 1 20 ? 52.355 65.087 74.743 1.00 21.04 19 LEU C N 1
ATOM 721 C CA . LEU C 1 20 ? 50.985 65.590 74.634 1.00 20.21 19 LEU C CA 1
ATOM 722 C C . LEU C 1 20 ? 50.093 64.496 74.062 1.00 20.39 19 LEU C C 1
ATOM 723 O O . LEU C 1 20 ? 48.955 64.318 74.504 1.00 21.35 19 LEU C O 1
ATOM 728 N N . GLU C 1 21 ? 50.608 63.752 73.083 1.00 20.79 20 GLU C N 1
ATOM 729 C CA . GLU C 1 21 ? 49.828 62.676 72.491 1.00 21.48 20 GLU C CA 1
ATOM 730 C C . GLU C 1 21 ? 49.522 61.635 73.539 1.00 22.65 20 GLU C C 1
ATOM 731 O O . GLU C 1 21 ? 48.418 61.072 73.568 1.00 21.97 20 GLU C O 1
ATOM 737 N N . ASN C 1 22 ? 50.504 61.375 74.397 1.00 23.91 21 ASN C N 1
ATOM 738 C CA . ASN C 1 22 ? 50.325 60.416 75.475 1.00 25.67 21 ASN C CA 1
ATOM 739 C C . ASN C 1 22 ? 49.291 60.974 76.451 1.00 25.87 21 ASN C C 1
ATOM 740 O O . ASN C 1 22 ? 48.466 60.225 76.973 1.00 27.11 21 ASN C O 1
ATOM 745 N N . GLU C 1 23 ? 49.342 62.282 76.707 1.00 24.30 22 GLU C N 1
ATOM 746 C CA . GLU C 1 23 ? 48.384 62.915 77.619 1.00 26.07 22 GLU C CA 1
ATOM 747 C C . GLU C 1 23 ? 46.953 62.806 77.056 1.00 26.33 22 GLU C C 1
ATOM 748 O O . GLU C 1 23 ? 46.006 62.489 77.787 1.00 25.64 22 GLU C O 1
ATOM 754 N N . VAL C 1 24 ? 46.800 63.073 75.759 1.00 25.42 23 VAL C N 1
ATOM 755 C CA . VAL C 1 24 ? 45.495 62.953 75.092 1.00 25.78 23 VAL C CA 1
ATOM 756 C C . VAL C 1 24 ? 44.933 61.534 75.270 1.00 28.04 23 VAL C C 1
ATOM 757 O O . VAL C 1 24 ? 43.755 61.345 75.609 1.00 27.92 23 VAL C O 1
ATOM 761 N N . ALA C 1 25 ? 45.767 60.531 75.038 1.00 28.66 24 ALA C N 1
ATOM 762 C CA . ALA C 1 25 ? 45.310 59.149 75.190 1.00 31.01 24 ALA C CA 1
ATOM 763 C C . ALA C 1 25 ? 44.914 58.844 76.638 1.00 32.45 24 ALA C C 1
ATOM 764 O O . ALA C 1 25 ? 43.922 58.157 76.879 1.00 35.16 24 ALA C O 1
ATOM 766 N N . ARG C 1 26 ? 45.679 59.362 77.597 1.00 32.99 25 ARG C N 1
ATOM 767 C CA . ARG C 1 26 ? 45.388 59.149 79.017 1.00 34.88 25 ARG C CA 1
ATOM 768 C C . ARG C 1 26 ? 44.050 59.785 79.402 1.00 35.33 25 ARG C C 1
ATOM 769 O O . ARG C 1 26 ? 43.233 59.188 80.110 1.00 33.94 25 ARG C O 1
ATOM 777 N N . LEU C 1 27 ? 43.844 61.008 78.936 1.00 32.58 26 LEU C N 1
ATOM 778 C CA . LEU C 1 27 ? 42.628 61.739 79.217 1.00 34.45 26 LEU C CA 1
ATOM 779 C C . LEU C 1 27 ? 41.392 61.071 78.620 1.00 36.63 26 LEU C C 1
ATOM 780 O O . LEU C 1 27 ? 40.335 61.041 79.254 1.00 36.66 26 LEU C O 1
ATOM 785 N N . GLU C 1 28 ? 41.518 60.523 77.413 1.00 38.58 27 GLU C N 1
ATOM 786 C CA . GLU C 1 28 ? 40.385 59.851 76.783 1.00 42.63 27 GLU C CA 1
ATOM 787 C C . GLU C 1 28 ? 40.022 58.576 77.551 1.00 44.74 27 GLU C C 1
ATOM 788 O O . GLU C 1 28 ? 38.847 58.236 77.689 1.00 44.90 27 GLU C O 1
ATOM 794 N N . LYS C 1 29 ? 41.027 57.874 78.061 1.00 46.56 28 LYS C N 1
ATOM 795 C CA . LYS C 1 29 ? 40.766 56.660 78.823 1.00 48.36 28 LYS C CA 1
ATOM 796 C C . LYS C 1 29 ? 40.119 57.019 80.160 1.00 49.64 28 LYS C C 1
ATOM 797 O O . LYS C 1 29 ? 39.149 56.389 80.576 1.00 50.02 28 LYS C O 1
ATOM 803 N N . GLU C 1 30 ? 40.658 58.034 80.832 1.00 50.67 29 GLU C N 1
ATOM 804 C CA . GLU C 1 30 ? 40.116 58.465 82.116 1.00 52.07 29 GLU C CA 1
ATOM 805 C C . GLU C 1 30 ? 38.669 58.918 81.982 1.00 51.87 29 GLU C C 1
ATOM 806 O O . GLU C 1 30 ? 37.833 58.594 82.828 1.00 51.57 29 GLU C O 1
ATOM 812 N N . ASN C 1 31 ? 38.370 59.661 80.921 1.00 51.12 30 ASN C N 1
ATOM 813 C CA . ASN C 1 31 ? 37.010 60.128 80.699 1.00 51.27 30 ASN C CA 1
ATOM 814 C C . ASN C 1 31 ? 36.082 58.947 80.393 1.00 51.88 30 ASN C C 1
ATOM 815 O O . ASN C 1 31 ? 34.931 58.917 80.840 1.00 50.27 30 ASN C O 1
ATOM 820 N N . ALA C 1 32 ? 36.587 57.968 79.648 1.00 51.80 31 ALA C N 1
ATOM 821 C CA . ALA C 1 32 ? 35.787 56.797 79.307 1.00 53.33 31 ALA C CA 1
ATOM 822 C C . ALA C 1 32 ? 35.482 55.995 80.564 1.00 54.19 31 ALA C C 1
ATOM 823 O O . ALA C 1 32 ? 34.385 55.466 80.723 1.00 53.56 31 ALA C O 1
ATOM 825 N N . GLU C 1 33 ? 36.462 55.917 81.457 1.00 55.53 32 GLU C N 1
ATOM 826 C CA . GLU C 1 33 ? 36.308 55.183 82.702 1.00 56.37 32 GLU C CA 1
ATOM 827 C C . GLU C 1 33 ? 35.401 55.924 83.679 1.00 56.92 32 GLU C C 1
ATOM 828 O O . GLU C 1 33 ? 34.616 55.299 84.395 1.00 57.39 32 GLU C O 1
ATOM 834 N N . CYS C 1 34 ? 35.501 57.250 83.712 1.00 56.83 33 CYS C N 1
ATOM 835 C CA . CYS C 1 34 ? 34.647 58.025 84.600 1.00 57.15 33 CYS C CA 1
ATOM 836 C C . CYS C 1 34 ? 33.211 57.902 84.120 1.00 57.75 33 CYS C C 1
ATOM 837 O O . CYS C 1 34 ? 32.297 57.689 84.917 1.00 57.77 33 CYS C O 1
ATOM 840 N N . GLU C 1 35 ? 33.021 58.043 82.810 1.00 57.93 34 GLU C N 1
ATOM 841 C CA . GLU C 1 35 ? 31.694 57.954 82.210 1.00 59.11 34 GLU C CA 1
ATOM 842 C C . GLU C 1 35 ? 31.137 56.541 82.341 1.00 59.39 34 GLU C C 1
ATOM 843 O O . GLU C 1 35 ? 29.923 56.339 82.320 1.00 59.43 34 GLU C O 1
ATOM 849 N N . ALA C 1 36 ? 32.030 55.568 82.476 1.00 59.99 35 ALA C N 1
ATOM 850 C CA . ALA C 1 36 ? 31.621 54.179 82.628 1.00 60.81 35 ALA C CA 1
ATOM 851 C C . ALA C 1 36 ? 31.724 53.797 84.101 1.00 61.07 35 ALA C C 1
ATOM 852 O O . ALA C 1 36 ? 32.563 52.931 84.429 1.00 62.19 35 ALA C O 1
ATOM 858 N N . LYS D 2 2 ? 70.409 71.933 54.929 1.00 61.14 1 LYS D N 1
ATOM 859 C CA . LYS D 2 2 ? 69.866 71.226 56.082 1.00 58.93 1 LYS D CA 1
ATOM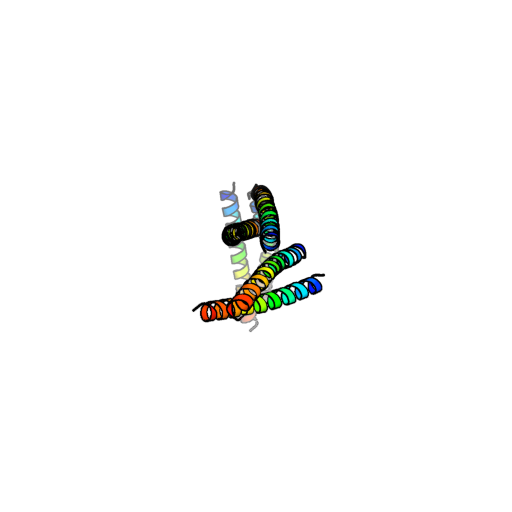 860 C C . LYS D 2 2 ? 69.443 72.224 57.154 1.00 57.14 1 LYS D C 1
ATOM 861 O O . LYS D 2 2 ? 68.449 72.020 57.847 1.00 56.38 1 LYS D O 1
ATOM 867 N N . VAL D 2 3 ? 70.202 73.306 57.284 1.00 54.79 2 VAL D N 1
ATOM 868 C CA . VAL D 2 3 ? 69.890 74.339 58.259 1.00 53.08 2 VAL D CA 1
ATOM 869 C C . VAL D 2 3 ? 68.518 74.903 57.919 1.00 52.73 2 VAL D C 1
ATOM 870 O O . VAL D 2 3 ? 67.680 75.117 58.797 1.00 50.74 2 VAL D O 1
ATOM 874 N N . LYS D 2 4 ? 68.302 75.151 56.630 1.00 51.90 3 LYS D N 1
ATOM 875 C CA . LYS D 2 4 ? 67.028 75.677 56.161 1.00 51.05 3 LYS D CA 1
ATOM 876 C C . LYS D 2 4 ? 65.974 74.617 56.431 1.00 50.18 3 LYS D C 1
ATOM 877 O O . LYS D 2 4 ? 64.909 74.902 56.976 1.00 51.03 3 LYS D O 1
ATOM 879 N N . GLN D 2 5 ? 66.290 73.385 56.051 1.00 48.94 4 GLN D N 1
ATOM 880 C CA . GLN D 2 5 ? 65.385 72.265 56.237 1.00 49.14 4 GLN D CA 1
ATOM 881 C C . GLN D 2 5 ? 65.017 72.026 57.700 1.00 47.96 4 GLN D C 1
ATOM 882 O O . GLN D 2 5 ? 63.869 71.692 58.013 1.00 47.14 4 GLN D O 1
ATOM 888 N N . LEU D 2 6 ? 65.989 72.185 58.594 1.00 45.27 5 LEU D N 1
ATOM 889 C CA . LEU D 2 6 ? 65.743 71.975 60.017 1.00 42.69 5 LEU D CA 1
ATOM 890 C C . LEU D 2 6 ? 64.882 73.092 60.586 1.00 40.94 5 LEU D C 1
ATOM 891 O O . LEU D 2 6 ? 64.004 72.848 61.413 1.00 38.44 5 LEU D O 1
ATOM 896 N N . LYS D 2 7 ? 65.137 74.316 60.138 1.00 41.40 6 LYS D N 1
ATOM 897 C CA . LYS D 2 7 ? 64.368 75.464 60.593 1.00 41.52 6 LYS D CA 1
ATOM 898 C C . LYS D 2 7 ? 62.888 75.252 60.274 1.00 40.09 6 LYS D C 1
ATOM 899 O O . LYS D 2 7 ? 62.022 75.599 61.078 1.00 38.89 6 LYS D O 1
ATOM 905 N N . ALA D 2 8 ? 62.614 74.680 59.099 1.00 38.86 7 ALA D N 1
ATOM 906 C CA . ALA D 2 8 ? 61.244 74.425 58.651 1.00 36.06 7 ALA D CA 1
ATOM 907 C C . ALA D 2 8 ? 60.630 73.243 59.395 1.00 33.73 7 ALA D C 1
ATOM 908 O O . ALA D 2 8 ? 59.432 73.233 59.673 1.00 30.27 7 ALA D O 1
ATOM 910 N N . LYS D 2 9 ? 61.450 72.241 59.709 1.00 32.46 8 LYS D N 1
ATOM 911 C CA . LYS D 2 9 ? 60.953 71.083 60.445 1.00 30.87 8 LYS D CA 1
ATOM 912 C C . LYS D 2 9 ? 60.540 71.588 61.824 1.00 28.38 8 LYS D C 1
ATOM 913 O O . LYS D 2 9 ? 59.530 71.158 62.373 1.00 29.65 8 LYS D O 1
ATOM 919 N N . VAL D 2 10 ? 61.334 72.498 62.381 1.00 27.01 9 VAL D N 1
ATOM 920 C CA . VAL D 2 10 ? 61.030 73.046 63.694 1.00 26.38 9 VAL D CA 1
ATOM 921 C C . VAL D 2 10 ? 59.706 73.793 63.617 1.00 28.03 9 VAL D C 1
ATOM 922 O O . VAL D 2 10 ? 58.839 73.624 64.471 1.00 25.51 9 VAL D O 1
ATOM 926 N N . GLU D 2 11 ? 59.538 74.603 62.575 1.00 28.19 10 GLU D N 1
ATOM 927 C CA . GLU D 2 11 ? 58.289 75.358 62.431 1.00 27.18 10 GLU D CA 1
ATOM 928 C C . GLU D 2 11 ? 57.095 74.440 62.240 1.00 24.81 10 GLU D C 1
ATOM 929 O O . GLU D 2 11 ? 56.025 74.664 62.815 1.00 24.61 10 GLU D O 1
ATOM 935 N N . GLU D 2 12 ? 57.279 73.389 61.455 1.00 24.09 11 GLU D N 1
ATOM 936 C CA . GLU D 2 12 ? 56.208 72.450 61.221 1.00 26.33 11 GLU D CA 1
ATOM 937 C C . GLU D 2 12 ? 55.868 71.708 62.520 1.00 25.75 11 GLU D C 1
ATOM 938 O O . GLU D 2 12 ? 54.708 71.459 62.819 1.00 24.56 11 GLU D O 1
ATOM 944 N N . LEU D 2 13 ? 56.880 71.356 63.303 1.00 25.06 12 LEU D N 1
ATOM 945 C CA . LEU D 2 13 ? 56.616 70.652 64.554 1.00 25.91 12 LEU D CA 1
ATOM 946 C C . LEU D 2 13 ? 55.888 71.550 65.533 1.00 24.88 12 LEU D C 1
ATOM 947 O O . LEU D 2 13 ? 54.963 71.110 66.222 1.00 27.63 12 LEU D O 1
ATOM 952 N N . LYS D 2 14 ? 56.301 72.808 65.601 1.00 25.10 13 LYS D N 1
ATOM 953 C CA . LYS D 2 14 ? 55.653 73.735 66.528 1.00 27.16 13 LYS D CA 1
ATOM 954 C C . LYS D 2 14 ? 54.183 73.932 66.187 1.00 27.67 13 LYS D C 1
ATOM 955 O O . LYS D 2 14 ? 53.357 74.150 67.080 1.00 25.30 13 LYS D O 1
ATOM 961 N N . SER D 2 15 ? 53.856 73.836 64.900 1.00 26.75 14 SER D N 1
ATOM 962 C CA . SER D 2 15 ? 52.476 74.025 64.456 1.00 28.02 14 SER D CA 1
ATOM 963 C C . SER D 2 15 ? 51.566 72.893 64.930 1.00 28.89 14 SER D C 1
ATOM 964 O O . SER D 2 15 ? 50.344 73.028 64.898 1.00 32.87 14 SER D O 1
ATOM 967 N N . LYS D 2 16 ? 52.155 71.784 65.370 1.00 27.08 15 LYS D N 1
ATOM 968 C CA . LYS D 2 16 ? 51.381 70.646 65.858 1.00 26.78 15 LYS D CA 1
ATOM 969 C C . LYS D 2 16 ? 50.932 70.879 67.305 1.00 28.43 15 LYS D C 1
ATOM 970 O O . LYS D 2 16 ? 50.052 70.187 67.815 1.00 26.26 15 LYS D O 1
ATOM 976 N N . LEU D 2 17 ? 51.515 71.884 67.945 1.00 28.32 16 LEU D N 1
ATOM 977 C CA . LEU D 2 17 ? 51.212 72.185 69.341 1.00 26.67 16 LEU D CA 1
ATOM 978 C C . LEU D 2 17 ? 49.842 72.729 69.718 1.00 28.83 16 LEU D C 1
ATOM 979 O O . LEU D 2 17 ? 49.256 72.272 70.706 1.00 27.97 16 LEU D O 1
ATOM 984 N N . TRP D 2 18 ? 49.327 73.703 68.975 1.00 24.11 17 TRP D N 1
ATOM 985 C CA . TRP D 2 18 ? 48.037 74.269 69.342 1.00 27.68 17 TRP D CA 1
ATOM 986 C C . TRP D 2 18 ? 46.964 73.207 69.421 1.00 26.61 17 TRP D C 1
ATOM 987 O O . TRP D 2 18 ? 46.251 73.106 70.414 1.00 26.06 17 TRP D O 1
ATOM 998 N N . HIS D 2 19 ? 46.847 72.414 68.366 1.00 25.56 18 HIS D N 1
ATOM 999 C CA . HIS D 2 19 ? 45.828 71.396 68.343 1.00 26.38 18 HIS D CA 1
ATOM 1000 C C . HIS D 2 19 ? 45.910 70.428 69.535 1.00 24.06 18 HIS D C 1
ATOM 1001 O O . HIS D 2 19 ? 44.896 70.163 70.177 1.00 23.40 18 HIS D O 1
ATOM 1008 N N . LEU D 2 20 ? 47.102 69.908 69.827 1.00 24.63 19 LEU D N 1
ATOM 1009 C CA . LEU D 2 20 ? 47.271 68.975 70.946 1.00 21.74 19 LEU D CA 1
ATOM 1010 C C . LEU D 2 20 ? 46.948 69.638 72.276 1.00 22.76 19 LEU D C 1
ATOM 1011 O O . LEU D 2 20 ? 46.235 69.073 73.102 1.00 22.17 19 LEU D O 1
ATOM 1016 N N . LYS D 2 21 ? 47.482 70.834 72.503 1.00 23.34 20 LYS D N 1
ATOM 1017 C CA . LYS D 2 21 ? 47.187 71.513 73.750 1.00 24.56 20 LYS D CA 1
ATOM 1018 C C . LYS D 2 21 ? 45.705 71.845 73.898 1.00 24.94 20 LYS D C 1
ATOM 1019 O O . LYS D 2 21 ? 45.168 71.769 75.003 1.00 22.71 20 LYS D O 1
ATOM 1025 N N . ASN D 2 22 ? 45.043 72.225 72.805 1.00 23.43 21 ASN D N 1
ATOM 1026 C CA . ASN D 2 22 ? 43.626 72.561 72.890 1.00 25.66 21 ASN D CA 1
ATOM 1027 C C . ASN D 2 22 ? 42.847 71.273 73.142 1.00 25.83 21 ASN D C 1
ATOM 1028 O O . ASN D 2 22 ? 41.862 71.268 73.896 1.00 25.60 21 ASN D O 1
ATOM 1033 N N . LYS D 2 23 ? 43.298 70.177 72.524 1.00 24.79 22 LYS D N 1
ATOM 1034 C CA . LYS D 2 23 ? 42.622 68.896 72.683 1.00 25.78 22 LYS D CA 1
ATOM 1035 C C . LYS D 2 23 ? 42.713 68.487 74.156 1.00 27.05 22 LYS D C 1
ATOM 1036 O O . LYS D 2 23 ? 41.726 68.047 74.763 1.00 25.02 22 LYS D O 1
ATOM 1042 N N . VAL D 2 24 ? 43.907 68.650 74.724 1.00 26.17 23 VAL D N 1
ATOM 1043 C CA . VAL D 2 24 ? 44.150 68.315 76.127 1.00 25.95 23 VAL D CA 1
ATOM 1044 C C . VAL D 2 24 ? 43.335 69.242 77.039 1.00 27.39 23 VAL D C 1
ATOM 1045 O O . VAL D 2 24 ? 42.783 68.805 78.051 1.00 30.87 23 VAL D O 1
ATOM 1049 N N . ALA D 2 25 ? 43.241 70.518 76.678 1.00 29.39 24 ALA D N 1
ATOM 1050 C CA . ALA D 2 25 ? 42.456 71.455 77.490 1.00 28.45 24 ALA D CA 1
ATOM 1051 C C . ALA D 2 25 ? 40.965 71.059 77.520 1.00 29.28 24 ALA D C 1
ATOM 1052 O O . ALA D 2 25 ? 40.327 71.048 78.581 1.00 26.46 24 ALA D O 1
ATOM 1054 N N . ARG D 2 26 ? 40.414 70.736 76.354 1.00 29.00 25 ARG D N 1
ATOM 1055 C CA . ARG D 2 26 ? 39.008 70.355 76.256 1.00 29.75 25 ARG D CA 1
ATOM 1056 C C . ARG D 2 26 ? 38.748 69.034 76.980 1.00 30.46 25 ARG D C 1
ATOM 1057 O O . ARG D 2 26 ? 37.719 68.877 77.649 1.00 30.16 25 ARG D O 1
ATOM 1065 N N . LEU D 2 27 ? 39.682 68.088 76.866 1.00 29.65 26 LEU D N 1
ATOM 1066 C CA . LEU D 2 27 ? 39.527 66.801 77.537 1.00 30.28 26 LEU D CA 1
ATOM 1067 C C . LEU D 2 27 ? 39.609 66.939 79.058 1.00 34.27 26 LEU D C 1
ATOM 1068 O O . LEU D 2 27 ? 38.954 66.183 79.783 1.00 35.33 26 LEU D O 1
ATOM 1073 N N . LYS D 2 28 ? 40.406 67.891 79.546 1.00 35.91 27 LYS D N 1
ATOM 1074 C CA . LYS D 2 28 ? 40.508 68.102 80.987 1.00 38.67 27 LYS D CA 1
ATOM 1075 C C . LYS D 2 28 ? 39.211 68.731 81.484 1.00 41.28 27 LYS D C 1
ATOM 1076 O O . LYS D 2 28 ? 38.699 68.368 82.548 1.00 41.82 27 LYS D O 1
ATOM 1082 N N . LYS D 2 29 ? 38.688 69.676 80.706 1.00 41.70 28 LYS D N 1
ATOM 1083 C CA . LYS D 2 29 ? 37.443 70.353 81.052 1.00 45.58 28 LYS D CA 1
ATOM 1084 C C . LYS D 2 29 ? 36.325 69.314 81.062 1.00 46.70 28 LYS D C 1
ATOM 1085 O O . LYS D 2 29 ? 35.557 69.215 82.023 1.00 46.86 28 LYS D O 1
ATOM 1091 N N . LYS D 2 30 ? 36.256 68.529 79.992 1.00 48.90 29 LYS D N 1
ATOM 1092 C CA . LYS D 2 30 ? 35.248 67.485 79.862 1.00 52.32 29 LYS D CA 1
ATOM 1093 C C . LYS D 2 30 ? 35.436 66.458 80.981 1.00 54.76 29 LYS D C 1
ATOM 1094 O O . LYS D 2 30 ? 34.493 65.771 81.383 1.00 55.82 29 LYS D O 1
ATOM 1100 N N . ASN D 2 31 ? 36.661 66.372 81.488 1.00 56.68 30 ASN D N 1
ATOM 1101 C CA . ASN D 2 31 ? 37.000 65.437 82.555 1.00 59.29 30 ASN D CA 1
ATOM 1102 C C . ASN D 2 31 ? 36.507 65.939 83.916 1.00 59.82 30 ASN D C 1
ATOM 1103 O O . ASN D 2 31 ? 35.941 65.177 84.700 1.00 59.92 30 ASN D O 1
ATOM 1108 N N . ALA D 2 32 ? 36.729 67.222 84.189 1.00 59.95 31 ALA D N 1
ATOM 1109 C CA . ALA D 2 32 ? 36.327 67.821 85.457 1.00 60.07 31 ALA D CA 1
ATOM 1110 C C . ALA D 2 32 ? 34.816 67.821 85.620 1.00 60.93 31 ALA D C 1
ATOM 1111 O O . ALA D 2 32 ? 34.304 67.878 86.739 1.00 60.06 31 ALA D O 1
ATOM 1113 N N . GLU D 2 33 ? 34.106 67.758 84.499 1.00 61.73 32 GLU D N 1
ATOM 1114 C CA . GLU D 2 33 ? 32.651 67.752 84.523 1.00 63.14 32 GLU D CA 1
ATOM 1115 C C . GLU D 2 33 ? 32.136 66.384 84.956 1.00 63.75 32 GLU D C 1
ATOM 1116 O O . GLU D 2 33 ? 31.114 66.288 85.635 1.00 64.50 32 GLU D O 1
ATOM 1122 N N . CYS D 2 34 ? 32.846 65.327 84.572 1.00 63.91 33 CYS D N 1
ATOM 1123 C CA . CYS D 2 34 ? 32.434 63.983 84.949 1.00 64.37 33 CYS D CA 1
ATOM 1124 C C . CYS D 2 34 ? 32.778 63.722 86.412 1.00 65.83 33 CYS D C 1
ATOM 1125 O O . CYS D 2 34 ? 31.982 63.141 87.150 1.00 65.88 33 CYS D O 1
ATOM 1128 N N . LYS D 2 35 ? 33.963 64.157 86.829 1.00 67.20 34 LYS D N 1
ATOM 1129 C CA . LYS D 2 35 ? 34.404 63.968 88.207 1.00 69.09 34 LYS D CA 1
ATOM 1130 C C . LYS D 2 35 ? 33.566 64.811 89.165 1.00 70.38 34 LYS D C 1
ATOM 1131 O O . LYS D 2 35 ? 33.074 64.311 90.179 1.00 70.64 34 LYS D O 1
ATOM 1133 N N . ALA D 2 36 ? 33.405 66.089 88.836 1.00 71.57 35 ALA D N 1
ATOM 1134 C CA . ALA D 2 36 ? 32.626 67.007 89.661 1.00 72.41 35 ALA D CA 1
ATOM 1135 C C . ALA D 2 36 ? 31.345 66.344 90.156 1.00 73.05 35 ALA D C 1
ATOM 1136 O O . ALA D 2 36 ? 31.112 66.360 91.385 1.00 73.16 35 ALA D O 1
ATOM 1142 N N . LYS E 2 2 ? 92.418 26.766 -0.707 1.00 38.31 1 LYS E N 1
ATOM 1143 C CA . LYS E 2 2 ? 91.821 28.063 -0.405 1.00 37.16 1 LYS E CA 1
ATOM 1144 C C . LYS E 2 2 ? 90.577 27.854 0.437 1.00 37.48 1 LYS E C 1
ATOM 1145 O O . LYS E 2 2 ? 90.330 28.596 1.388 1.00 38.64 1 LYS E O 1
ATOM 1151 N N . VAL E 2 3 ? 89.788 26.849 0.072 1.00 37.74 2 VAL E N 1
ATOM 1152 C CA . VAL E 2 3 ? 88.564 26.536 0.795 1.00 38.49 2 VAL E CA 1
ATOM 1153 C C . VAL E 2 3 ? 88.840 26.262 2.272 1.00 38.35 2 VAL E C 1
ATOM 1154 O O . VAL E 2 3 ? 88.089 26.708 3.144 1.00 37.24 2 VAL E O 1
ATOM 1158 N N . LYS E 2 4 ? 89.923 25.544 2.555 1.00 38.23 3 LYS E N 1
ATOM 1159 C CA . LYS E 2 4 ? 90.281 25.242 3.939 1.00 38.33 3 LYS E CA 1
ATOM 1160 C C . LYS E 2 4 ? 90.642 26.520 4.690 1.00 36.96 3 LYS E C 1
ATOM 1161 O O . LYS E 2 4 ? 90.224 26.725 5.837 1.00 36.37 3 LYS E O 1
ATOM 1167 N N . GLN E 2 5 ? 91.416 27.383 4.043 1.00 33.64 4 GLN E N 1
ATOM 1168 C CA . GLN E 2 5 ? 91.820 28.633 4.670 1.00 32.92 4 GLN E CA 1
ATOM 1169 C C . GLN E 2 5 ? 90.606 29.512 4.955 1.00 31.04 4 GLN E C 1
ATOM 1170 O O . GLN E 2 5 ? 90.492 30.072 6.034 1.00 31.37 4 GLN E O 1
ATOM 1172 N N . LEU E 2 6 ? 89.703 29.626 3.985 1.00 30.37 5 LEU E N 1
ATOM 1173 C CA . LEU E 2 6 ? 88.515 30.456 4.157 1.00 29.49 5 LEU E CA 1
ATOM 1174 C C . LEU E 2 6 ? 87.596 29.936 5.268 1.00 29.38 5 LEU E C 1
ATOM 1175 O O . LEU E 2 6 ? 86.993 30.720 6.001 1.00 25.35 5 LEU E O 1
ATOM 1180 N N . LYS E 2 7 ? 87.483 28.619 5.398 1.00 27.86 6 LYS E N 1
ATOM 1181 C CA . LYS E 2 7 ? 86.644 28.070 6.460 1.00 30.87 6 LYS E CA 1
ATOM 1182 C C . LYS E 2 7 ? 87.281 28.423 7.801 1.00 30.36 6 LYS E C 1
ATOM 1183 O O . LYS E 2 7 ? 86.580 28.725 8.782 1.00 31.14 6 LYS E O 1
ATOM 1189 N N . ALA E 2 8 ? 88.608 28.407 7.839 1.00 30.44 7 ALA E N 1
ATOM 1190 C CA . ALA E 2 8 ? 89.339 28.748 9.056 1.00 30.87 7 ALA E CA 1
ATOM 1191 C C . ALA E 2 8 ? 89.168 30.240 9.378 1.00 30.76 7 ALA E C 1
ATOM 1192 O O . ALA E 2 8 ? 89.030 30.636 10.546 1.00 28.14 7 ALA E O 1
ATOM 1194 N N . LYS E 2 9 ? 89.193 31.067 8.336 1.00 27.77 8 LYS E N 1
ATOM 1195 C CA . LYS E 2 9 ? 89.023 32.506 8.492 1.00 26.35 8 LYS E CA 1
ATOM 1196 C C . LYS E 2 9 ? 87.637 32.806 9.074 1.00 24.44 8 LYS E C 1
ATOM 1197 O O . LYS E 2 9 ? 87.487 33.649 9.966 1.00 25.93 8 LYS E O 1
ATOM 1203 N N . VAL E 2 10 ? 86.630 32.099 8.585 1.00 24.27 9 VAL E N 1
ATOM 1204 C CA . VAL E 2 10 ? 85.266 32.285 9.069 1.00 24.65 9 VAL E CA 1
ATOM 1205 C C . VAL E 2 10 ? 85.196 32.024 10.585 1.00 25.98 9 VAL E C 1
ATOM 1206 O O . VAL E 2 10 ? 84.585 32.792 11.337 1.00 23.88 9 VAL E O 1
ATOM 1210 N N . GLU E 2 11 ? 85.832 30.950 11.039 1.00 27.17 10 GLU E N 1
ATOM 1211 C CA . GLU E 2 11 ? 85.805 30.635 12.464 1.00 27.80 10 GLU E CA 1
ATOM 1212 C C . GLU E 2 11 ? 86.538 31.703 13.276 1.00 26.63 10 GLU E C 1
ATOM 1213 O O . GLU E 2 11 ? 86.109 32.066 14.374 1.00 27.26 10 GLU E O 1
ATOM 1219 N N . GLU E 2 12 ? 87.635 32.211 12.730 1.00 24.40 11 GLU E N 1
ATOM 1220 C CA . GLU E 2 12 ? 88.426 33.248 13.382 1.00 25.32 11 GLU E CA 1
ATOM 1221 C C . GLU E 2 12 ? 87.550 34.493 13.586 1.00 24.43 11 GLU E C 1
ATOM 1222 O O . GLU E 2 12 ? 87.533 35.102 14.669 1.00 22.65 11 GLU E O 1
ATOM 1228 N N . LEU E 2 13 ? 86.829 34.862 12.529 1.00 20.47 12 LEU E N 1
ATOM 1229 C CA . LEU E 2 13 ? 85.950 36.016 12.555 1.00 19.62 12 LEU E CA 1
ATOM 1230 C C . LEU E 2 13 ? 84.735 35.808 13.448 1.00 17.87 12 LEU E C 1
ATOM 1231 O O . LEU E 2 13 ? 84.282 36.757 14.099 1.00 17.80 12 LEU E O 1
ATOM 1236 N N . LYS E 2 14 ? 84.203 34.588 13.497 1.00 17.33 13 LYS E N 1
ATOM 1237 C CA . LYS E 2 14 ? 83.055 34.363 14.349 1.00 20.00 13 LYS E CA 1
ATOM 1238 C C . LYS E 2 14 ? 83.475 34.527 15.803 1.00 19.72 13 LYS E C 1
ATOM 1239 O O . LYS E 2 14 ? 82.703 35.043 16.605 1.00 16.32 13 LYS E O 1
ATOM 1245 N N . SER E 2 15 ? 84.698 34.115 16.140 1.00 18.81 14 SER E N 1
ATOM 1246 C CA . SER E 2 15 ? 85.169 34.300 17.511 1.00 20.78 14 SER E CA 1
ATOM 1247 C C . SER E 2 15 ? 85.284 35.783 17.830 1.00 18.88 14 SER E C 1
ATOM 1248 O O . SER E 2 15 ? 84.854 36.225 18.895 1.00 18.12 14 SER E O 1
ATOM 1251 N N . LYS E 2 16 ? 85.846 36.565 16.911 1.00 17.30 15 LYS E N 1
ATOM 1252 C CA . LYS E 2 16 ? 85.960 38.006 17.144 1.00 18.79 15 LYS E CA 1
ATOM 1253 C C . LYS E 2 16 ? 84.569 38.624 17.295 1.00 18.71 15 LYS E C 1
ATOM 1254 O O . LYS E 2 16 ? 84.353 39.488 18.149 1.00 16.09 15 LYS E O 1
ATOM 1260 N N . LEU E 2 17 ? 83.621 38.180 16.471 1.00 16.25 16 LEU E N 1
ATOM 1261 C CA . LEU E 2 17 ? 82.259 38.703 16.553 1.00 17.56 16 LEU E CA 1
ATOM 1262 C C . LEU E 2 17 ? 81.657 38.372 17.934 1.00 19.22 16 LEU E C 1
ATOM 1263 O O . LEU E 2 17 ? 80.993 39.204 18.553 1.00 18.01 16 LEU E O 1
ATOM 1268 N N . TRP E 2 18 ? 81.860 37.141 18.392 1.00 17.03 17 TRP E N 1
ATOM 1269 C CA . TRP E 2 18 ? 81.337 36.752 19.703 1.00 18.57 17 TRP E CA 1
ATOM 1270 C C . TRP E 2 18 ? 81.842 37.703 20.799 1.00 16.19 17 TRP E C 1
ATOM 1271 O O . TRP E 2 18 ? 81.055 38.174 21.638 1.00 17.81 17 TRP E O 1
ATOM 1282 N N . HIS E 2 19 ? 83.140 37.999 20.799 1.00 16.97 18 HIS E N 1
ATOM 1283 C CA . HIS E 2 19 ? 83.699 38.901 21.815 1.00 16.52 18 HIS E CA 1
ATOM 1284 C C . HIS E 2 19 ? 83.133 40.315 21.699 1.00 18.06 18 HIS E C 1
ATOM 1285 O O . HIS E 2 19 ? 82.846 40.985 22.713 1.00 15.83 18 HIS E O 1
ATOM 1292 N N . LEU E 2 20 ? 82.939 40.783 20.471 1.00 15.98 19 LEU E N 1
ATOM 1293 C CA . LEU E 2 20 ? 82.353 42.104 20.313 1.00 16.89 19 LEU E CA 1
ATOM 1294 C C . LEU E 2 20 ? 80.912 42.091 20.812 1.00 15.92 19 LEU E C 1
ATOM 1295 O O . LEU E 2 20 ? 80.473 43.032 21.466 1.00 16.89 19 LEU E O 1
ATOM 1300 N N . LYS E 2 21 ? 80.165 41.028 20.529 1.00 16.56 20 LYS E N 1
ATOM 1301 C CA . LYS E 2 21 ? 78.794 41.003 21.027 1.00 18.07 20 LYS E CA 1
ATOM 1302 C C . LYS E 2 21 ? 78.765 41.027 22.562 1.00 19.91 20 LYS E C 1
ATOM 1303 O O . LYS E 2 21 ? 77.901 41.681 23.160 1.00 17.68 20 LYS E O 1
ATOM 1309 N N . ASN E 2 22 ? 79.699 40.324 23.198 1.00 17.05 21 ASN E N 1
ATOM 1310 C CA . ASN E 2 22 ? 79.748 40.313 24.666 1.00 19.38 21 ASN E CA 1
ATOM 1311 C C . ASN E 2 22 ? 80.105 41.705 25.186 1.00 20.23 21 ASN E C 1
ATOM 1312 O O . ASN E 2 22 ? 79.578 42.161 26.208 1.00 20.17 21 ASN E O 1
ATOM 1317 N N . LYS E 2 23 ? 80.982 42.385 24.464 1.00 19.06 22 LYS E N 1
ATOM 1318 C CA . LYS E 2 23 ? 81.420 43.702 24.858 1.00 21.05 22 LYS E CA 1
ATOM 1319 C C . LYS E 2 23 ? 80.287 44.710 24.756 1.00 21.99 22 LYS E C 1
ATOM 1320 O O . LYS E 2 23 ? 80.105 45.556 25.644 1.00 18.23 22 LYS E O 1
ATOM 1326 N N . VAL E 2 24 ? 79.528 44.626 23.669 1.00 20.49 23 VAL E N 1
ATOM 1327 C CA . VAL E 2 24 ? 78.396 45.514 23.488 1.00 20.59 23 VAL E CA 1
ATOM 1328 C C . VAL E 2 24 ? 77.364 45.266 24.588 1.00 21.34 23 VAL E C 1
ATOM 1329 O O . VAL E 2 24 ? 76.826 46.218 25.170 1.00 21.46 23 VAL E O 1
ATOM 1333 N N . ALA E 2 25 ? 77.088 43.997 24.883 1.00 21.38 24 ALA E N 1
ATOM 1334 C CA . ALA E 2 25 ? 76.124 43.655 25.935 1.00 22.59 24 ALA E CA 1
ATOM 1335 C C . ALA E 2 25 ? 76.553 44.204 27.295 1.00 24.86 24 ALA E C 1
ATOM 1336 O O . ALA E 2 25 ? 75.716 44.661 28.088 1.00 26.13 24 ALA E O 1
ATOM 1338 N N . ARG E 2 26 ? 77.851 44.149 27.577 1.00 24.82 25 ARG E N 1
ATOM 1339 C CA . ARG E 2 26 ? 78.369 44.664 28.845 1.00 25.48 25 ARG E CA 1
ATOM 1340 C C . ARG E 2 26 ? 78.170 46.185 28.910 1.00 26.81 25 ARG E C 1
ATOM 1341 O O . ARG E 2 26 ? 77.783 46.742 29.947 1.00 23.52 25 ARG E O 1
ATOM 1349 N N . LEU E 2 27 ? 78.447 46.851 27.795 1.00 24.41 26 LEU E N 1
ATOM 1350 C CA . LEU E 2 27 ? 78.308 48.295 27.722 1.00 25.52 26 LEU E CA 1
ATOM 1351 C C . LEU E 2 27 ? 76.841 48.738 27.794 1.00 27.42 26 LEU E C 1
ATOM 1352 O O . LEU E 2 27 ? 76.539 49.808 28.336 1.00 27.76 26 LEU E O 1
ATOM 1357 N N . LYS E 2 28 ? 75.933 47.924 27.264 1.00 28.56 27 LYS E N 1
ATOM 1358 C CA . LYS E 2 28 ? 74.517 48.249 27.324 1.00 30.77 27 LYS E CA 1
ATOM 1359 C C . LYS E 2 28 ? 74.044 48.112 28.769 1.00 32.85 27 LYS E C 1
ATOM 1360 O O . LYS E 2 28 ? 73.140 48.830 29.210 1.00 30.73 27 LYS E O 1
ATOM 1366 N N . LYS E 2 29 ? 74.646 47.184 29.508 1.00 33.03 28 LYS E N 1
ATOM 1367 C CA . LYS E 2 29 ? 74.272 47.014 30.906 1.00 34.96 28 LYS E CA 1
ATOM 1368 C C . LYS E 2 29 ? 74.792 48.224 31.669 1.00 35.43 28 LYS E C 1
ATOM 1369 O O . LYS E 2 29 ? 74.083 48.781 32.510 1.00 36.30 28 LYS E O 1
ATOM 1375 N N . LYS E 2 30 ? 76.022 48.634 31.375 1.00 32.07 29 LYS E N 1
ATOM 1376 C CA . LYS E 2 30 ? 76.592 49.803 32.037 1.00 34.97 29 LYS E CA 1
ATOM 1377 C C . LYS E 2 30 ? 75.741 51.041 31.743 1.00 36.36 29 LYS E C 1
ATOM 1378 O O . LYS E 2 30 ? 75.421 51.817 32.647 1.00 36.27 29 LYS E O 1
ATOM 1384 N N . ASN E 2 31 ? 75.375 51.222 30.481 1.00 35.60 30 ASN E N 1
ATOM 1385 C CA . ASN E 2 31 ? 74.543 52.358 30.093 1.00 39.45 30 ASN E CA 1
ATOM 1386 C C . ASN E 2 31 ? 73.197 52.327 30.812 1.00 40.20 30 ASN E C 1
ATOM 1387 O O . ASN E 2 31 ? 72.736 53.354 31.315 1.00 41.05 30 ASN E O 1
ATOM 1392 N N . ALA E 2 32 ? 72.573 51.154 30.866 1.00 41.90 31 ALA E N 1
ATOM 1393 C CA . ALA E 2 32 ? 71.277 51.007 31.527 1.00 44.60 31 ALA E CA 1
ATOM 1394 C C . ALA E 2 32 ? 71.360 51.279 33.031 1.00 46.00 31 ALA E C 1
ATOM 1395 O O . ALA E 2 32 ? 70.464 51.903 33.601 1.00 46.67 31 ALA E O 1
ATOM 1397 N N . GLU E 2 33 ? 72.430 50.819 33.674 1.00 46.93 32 GLU E N 1
ATOM 1398 C CA . GLU E 2 33 ? 72.590 51.040 35.109 1.00 49.02 32 GLU E CA 1
ATOM 1399 C C . GLU E 2 33 ? 72.819 52.519 35.403 1.00 49.56 32 GLU E C 1
ATOM 1400 O O . GLU E 2 33 ? 72.322 53.046 36.402 1.00 50.69 32 GLU E O 1
ATOM 1406 N N . CYS E 2 34 ? 73.566 53.192 34.537 1.00 48.88 33 CYS E N 1
ATOM 1407 C CA . CYS E 2 34 ? 73.823 54.602 34.747 1.00 50.42 33 CYS E CA 1
ATOM 1408 C C . CYS E 2 34 ? 72.525 55.408 34.646 1.00 52.86 33 CYS E C 1
ATOM 1409 O O . CYS E 2 34 ? 72.392 56.469 35.259 1.00 52.16 33 CYS E O 1
ATOM 1412 N N . LYS E 2 35 ? 71.570 54.897 33.874 1.00 54.30 34 LYS E N 1
ATOM 1413 C CA . LYS E 2 35 ? 70.282 55.565 33.712 1.00 55.96 34 LYS E CA 1
ATOM 1414 C C . LYS E 2 35 ? 69.407 55.427 34.958 1.00 56.78 34 LYS E C 1
ATOM 1415 O O . LYS E 2 35 ? 68.853 56.458 35.391 1.00 57.86 34 LYS E O 1
ATOM 1424 N N . GLU F 1 2 ? 82.415 27.414 -4.592 1.00 41.67 1 GLU F N 1
ATOM 1425 C CA . GLU F 1 2 ? 82.592 27.418 -3.147 1.00 41.10 1 GLU F CA 1
ATOM 1426 C C . GLU F 1 2 ? 83.555 28.481 -2.618 1.00 38.57 1 GLU F C 1
ATOM 1427 O O . GLU F 1 2 ? 83.354 29.005 -1.522 1.00 36.96 1 GLU F O 1
ATOM 1433 N N . VAL F 1 3 ? 84.607 28.790 -3.372 1.00 35.57 2 VAL F N 1
ATOM 1434 C CA . VAL F 1 3 ? 85.551 29.806 -2.916 1.00 33.07 2 VAL F CA 1
ATOM 1435 C C . VAL F 1 3 ? 84.836 31.158 -2.871 1.00 32.42 2 VAL F C 1
ATOM 1436 O O . VAL F 1 3 ? 84.956 31.901 -1.895 1.00 31.58 2 VAL F O 1
ATOM 1440 N N . LYS F 1 4 ? 84.085 31.478 -3.923 1.00 31.73 3 LYS F N 1
ATOM 1441 C CA . LYS F 1 4 ? 83.381 32.752 -3.943 1.00 31.27 3 LYS F CA 1
ATOM 1442 C C . LYS F 1 4 ? 82.299 32.806 -2.871 1.00 31.71 3 LYS F C 1
ATOM 1443 O O . LYS F 1 4 ? 81.992 33.877 -2.343 1.00 30.87 3 LYS F O 1
ATOM 1446 N N . GLN F 1 5 ? 81.724 31.658 -2.536 1.00 29.72 4 GLN F N 1
ATOM 1447 C CA . GLN F 1 5 ? 80.689 31.634 -1.503 1.00 31.03 4 GLN F CA 1
ATOM 1448 C C . GLN F 1 5 ? 81.317 31.987 -0.152 1.00 31.05 4 GLN F C 1
ATOM 1449 O O . GLN F 1 5 ? 80.811 32.840 0.592 1.00 30.54 4 GLN F O 1
ATOM 1451 N N . LEU F 1 6 ? 82.423 31.324 0.162 1.00 26.81 5 LEU F N 1
ATOM 1452 C CA . LEU F 1 6 ? 83.120 31.567 1.420 1.00 28.06 5 LEU F CA 1
ATOM 1453 C C . LEU F 1 6 ? 83.693 32.984 1.523 1.00 26.09 5 LEU F C 1
ATOM 1454 O O . LEU F 1 6 ? 83.739 33.561 2.618 1.00 24.07 5 LEU F O 1
ATOM 1459 N N . GLU F 1 7 ? 84.117 33.556 0.398 1.00 25.46 6 GLU F N 1
ATOM 1460 C CA . GLU F 1 7 ? 84.674 34.912 0.434 1.00 24.66 6 GLU F CA 1
ATOM 1461 C C . GLU F 1 7 ? 83.569 35.910 0.748 1.00 25.85 6 GLU F C 1
ATOM 1462 O O . GLU F 1 7 ? 83.802 36.894 1.440 1.00 24.51 6 GLU F O 1
ATOM 1468 N N . ALA F 1 8 ? 82.371 35.642 0.231 1.00 26.01 7 ALA F N 1
ATOM 1469 C CA . ALA F 1 8 ? 81.210 36.495 0.464 1.00 26.22 7 ALA F CA 1
ATOM 1470 C C . ALA F 1 8 ? 80.814 36.370 1.934 1.00 25.51 7 ALA F C 1
ATOM 1471 O O . ALA F 1 8 ? 80.424 37.354 2.562 1.00 22.17 7 ALA F O 1
ATOM 1473 N N . GLU F 1 9 ? 80.923 35.16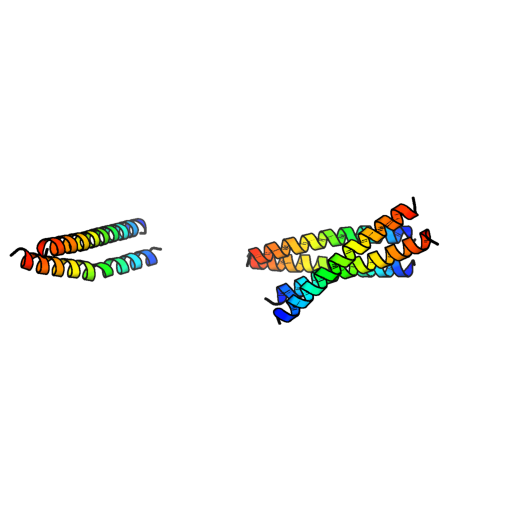7 2.496 1.00 25.36 8 GLU F N 1
ATOM 1474 C CA . GLU F 1 9 ? 80.573 35.006 3.904 1.00 25.98 8 GLU F CA 1
ATOM 1475 C C . GLU F 1 9 ? 81.591 35.738 4.785 1.00 24.72 8 GLU F C 1
ATOM 1476 O O . GLU F 1 9 ? 81.226 36.370 5.767 1.00 24.24 8 GLU F O 1
ATOM 1482 N N . VAL F 1 10 ? 82.865 35.664 4.412 1.00 21.56 9 VAL F N 1
ATOM 1483 C CA . VAL F 1 10 ? 83.918 36.366 5.134 1.00 20.64 9 VAL F CA 1
ATOM 1484 C C . VAL F 1 10 ? 83.638 37.877 5.115 1.00 20.14 9 VAL F C 1
ATOM 1485 O O . VAL F 1 10 ? 83.784 38.563 6.141 1.00 19.26 9 VAL F O 1
ATOM 1489 N N . GLU F 1 11 ? 83.243 38.394 3.953 1.00 19.03 10 GLU F N 1
ATOM 1490 C CA . GLU F 1 11 ? 82.929 39.830 3.827 1.00 18.58 10 GLU F CA 1
ATOM 1491 C C . GLU F 1 11 ? 81.740 40.209 4.708 1.00 19.65 10 GLU F C 1
ATOM 1492 O O . GLU F 1 11 ? 81.746 41.253 5.383 1.00 17.38 10 GLU F O 1
ATOM 1498 N N . GLU F 1 12 ? 80.717 39.362 4.700 1.00 18.22 11 GLU F N 1
ATOM 1499 C CA . GLU F 1 12 ? 79.513 39.605 5.491 1.00 21.27 11 GLU F CA 1
ATOM 1500 C C . GLU F 1 12 ? 79.861 39.770 6.978 1.00 21.07 11 GLU F C 1
ATOM 1501 O O . GLU F 1 12 ? 79.377 40.700 7.652 1.00 20.40 11 GLU F O 1
ATOM 1507 N N . ILE F 1 13 ? 80.720 38.885 7.480 1.00 19.24 12 ILE F N 1
ATOM 1508 C CA . ILE F 1 13 ? 81.133 38.924 8.891 1.00 18.91 12 ILE F CA 1
ATOM 1509 C C . ILE F 1 13 ? 82.024 40.128 9.178 1.00 18.03 12 ILE F C 1
ATOM 1510 O O . ILE F 1 13 ? 81.869 40.792 10.204 1.00 17.57 12 ILE F O 1
ATOM 1515 N N . GLU F 1 14 ? 82.960 40.416 8.276 1.00 15.80 13 GLU F N 1
ATOM 1516 C CA . GLU F 1 14 ? 83.832 41.565 8.479 1.00 17.55 13 GLU F CA 1
ATOM 1517 C C . GLU F 1 14 ? 83.047 42.855 8.629 1.00 16.68 13 GLU F C 1
ATOM 1518 O O . GLU F 1 14 ? 83.405 43.697 9.454 1.00 16.77 13 GLU F O 1
ATOM 1524 N N . SER F 1 15 ? 81.993 43.039 7.832 1.00 16.47 14 SER F N 1
ATOM 1525 C CA . SER F 1 15 ? 81.206 44.275 7.955 1.00 16.14 14 SER F CA 1
ATOM 1526 C C . SER F 1 15 ? 80.459 44.305 9.289 1.00 17.41 14 SER F C 1
ATOM 1527 O O . SER F 1 15 ? 80.269 45.369 9.878 1.00 14.74 14 SER F O 1
ATOM 1530 N N . GLU F 1 16 ? 80.035 43.143 9.772 1.00 16.40 15 GLU F N 1
ATOM 1531 C CA . GLU F 1 16 ? 79.338 43.137 11.049 1.00 16.91 15 GLU F CA 1
ATOM 1532 C C . GLU F 1 16 ? 80.363 43.425 12.151 1.00 15.93 15 GLU F C 1
ATOM 15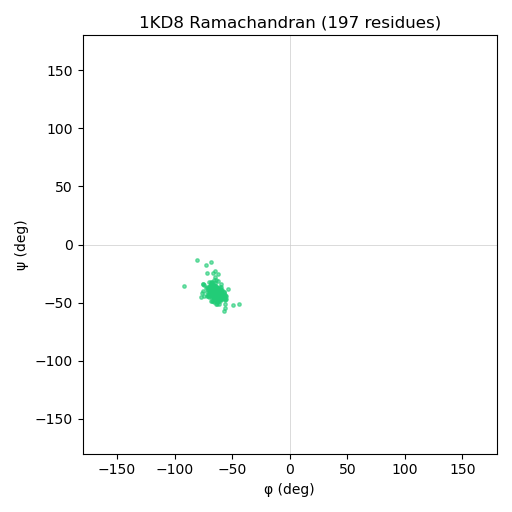33 O O . GLU F 1 16 ? 80.062 44.114 13.119 1.00 17.72 15 GLU F O 1
ATOM 1539 N N . VAL F 1 17 ? 81.577 42.909 12.003 1.00 15.95 16 VAL F N 1
ATOM 1540 C CA . VAL F 1 17 ? 82.618 43.200 12.985 1.00 16.40 16 VAL F CA 1
ATOM 1541 C C . VAL F 1 17 ? 82.851 44.718 13.015 1.00 17.97 16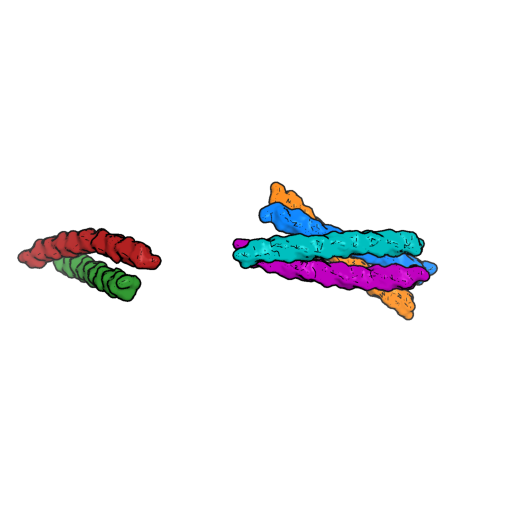 VAL F C 1
ATOM 1542 O O . VAL F 1 17 ? 82.886 45.323 14.087 1.00 16.74 16 VAL F O 1
ATOM 1546 N N . TRP F 1 18 ? 82.978 45.343 11.845 1.00 16.33 17 TRP F N 1
ATOM 1547 C CA . TRP F 1 18 ? 83.174 46.806 11.786 1.00 20.59 17 TRP F CA 1
ATOM 1548 C C . TRP F 1 18 ? 82.014 47.507 12.485 1.00 18.45 17 TRP F C 1
ATOM 1549 O O . TRP F 1 18 ? 82.215 48.477 13.213 1.00 17.49 17 TRP F O 1
ATOM 1560 N N . HIS F 1 19 ? 80.798 47.020 12.246 1.00 17.00 18 HIS F N 1
ATOM 1561 C CA . HIS F 1 19 ? 79.601 47.602 12.854 1.00 17.53 18 HIS F CA 1
ATOM 1562 C C . HIS F 1 19 ? 79.652 47.497 14.385 1.00 18.26 18 HIS F C 1
ATOM 1563 O O . HIS F 1 19 ? 79.410 48.474 15.092 1.00 16.48 18 HIS F O 1
ATOM 1570 N N . LEU F 1 20 ? 79.987 46.320 14.893 1.00 15.05 19 LEU F N 1
ATOM 1571 C CA . LEU F 1 20 ? 80.022 46.169 16.349 1.00 16.63 19 LEU F CA 1
ATOM 1572 C C . LEU F 1 20 ? 81.146 47.002 16.980 1.00 16.42 19 LEU F C 1
ATOM 1573 O O . LEU F 1 20 ? 80.976 47.516 18.081 1.00 17.40 19 LEU F O 1
ATOM 1578 N N . GLU F 1 21 ? 82.282 47.140 16.298 1.00 14.99 20 GLU F N 1
ATOM 1579 C CA . GLU F 1 21 ? 83.362 47.987 16.839 1.00 17.25 20 GLU F CA 1
ATOM 1580 C C . GLU F 1 21 ? 82.865 49.443 16.937 1.00 19.30 20 GLU F C 1
ATOM 1581 O O . GLU F 1 21 ? 83.174 50.162 17.891 1.00 17.59 20 GLU F O 1
ATOM 1587 N N . ASN F 1 22 ? 82.106 49.885 15.937 1.00 17.75 21 ASN F N 1
ATOM 1588 C CA . ASN F 1 22 ? 81.552 51.240 15.970 1.00 18.25 21 ASN F CA 1
ATOM 1589 C C . ASN F 1 22 ? 80.564 51.360 17.123 1.00 18.42 21 ASN F C 1
ATOM 1590 O O . ASN F 1 22 ? 80.482 52.395 17.780 1.00 21.30 21 ASN F O 1
ATOM 1595 N N . GLU F 1 23 ? 79.808 50.299 17.378 1.00 19.74 22 GLU F N 1
ATOM 1596 C CA . GLU F 1 23 ? 78.858 50.327 18.481 1.00 20.76 22 GLU F CA 1
ATOM 1597 C C . GLU F 1 23 ? 79.569 50.378 19.827 1.00 21.09 22 GLU F C 1
ATOM 1598 O O . GLU F 1 23 ? 79.118 51.057 20.740 1.00 21.09 22 GLU F O 1
ATOM 1604 N N . VAL F 1 24 ? 80.667 49.643 19.964 1.00 23.81 23 VAL F N 1
ATOM 1605 C CA . VAL F 1 24 ? 81.418 49.665 21.219 1.00 24.30 23 VAL F CA 1
ATOM 1606 C C . VAL F 1 24 ? 81.845 51.118 21.479 1.00 25.48 23 VAL F C 1
ATOM 1607 O O . VAL F 1 24 ? 81.680 51.649 22.581 1.00 24.17 23 VAL F O 1
ATOM 1611 N N . ALA F 1 25 ? 82.381 51.759 20.450 1.00 23.75 24 ALA F N 1
ATOM 1612 C CA . ALA F 1 25 ? 82.832 53.143 20.580 1.00 24.91 24 ALA F CA 1
ATOM 1613 C C . ALA F 1 25 ? 81.671 54.074 20.937 1.00 24.60 24 ALA F C 1
ATOM 1614 O O . ALA F 1 25 ? 81.794 54.914 21.834 1.00 24.16 24 ALA F O 1
ATOM 1616 N N . ARG F 1 26 ? 80.536 53.913 20.262 1.00 23.64 25 ARG F N 1
ATOM 1617 C CA . ARG F 1 26 ? 79.361 54.748 20.531 1.00 23.98 25 ARG F CA 1
ATOM 1618 C C . ARG F 1 26 ? 78.842 54.572 21.966 1.00 26.21 25 ARG F C 1
ATOM 1619 O O . ARG F 1 26 ? 78.509 55.559 22.649 1.00 24.45 25 ARG F O 1
ATOM 1627 N N . LEU F 1 27 ? 78.766 53.317 22.409 1.00 23.29 26 LEU F N 1
ATOM 1628 C CA . LEU F 1 27 ? 78.288 52.991 23.747 1.00 26.32 26 LEU F CA 1
ATOM 1629 C C . LEU F 1 27 ? 79.254 53.46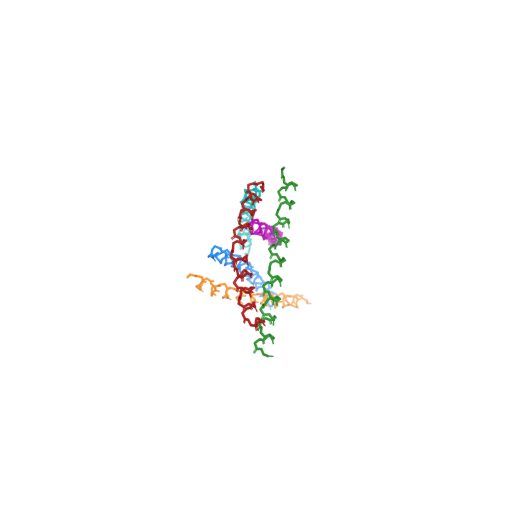3 24.828 1.00 26.90 26 LEU F C 1
ATOM 1630 O O . LEU F 1 27 ? 78.818 53.837 25.927 1.00 27.13 26 LEU F O 1
ATOM 1635 N N . GLU F 1 28 ? 80.555 53.440 24.535 1.00 26.21 27 GLU F N 1
ATOM 1636 C CA . GLU F 1 28 ? 81.545 53.909 25.512 1.00 28.09 27 GLU F CA 1
ATOM 1637 C C . GLU F 1 28 ? 81.385 55.421 25.688 1.00 30.04 27 GLU F C 1
ATOM 1638 O O . GLU F 1 28 ? 81.419 55.948 26.810 1.00 26.92 27 GLU F O 1
ATOM 1644 N N . LYS F 1 29 ? 81.192 56.117 24.573 1.00 29.76 28 LYS F N 1
ATOM 1645 C CA . LYS F 1 29 ? 81.001 57.561 24.621 1.00 30.69 28 LYS F CA 1
ATOM 1646 C C . LYS F 1 29 ? 79.724 57.910 25.373 1.00 30.77 28 LYS F C 1
ATOM 1647 O O . LYS F 1 29 ? 79.711 58.832 26.179 1.00 34.06 28 LYS F O 1
ATOM 1653 N N . GLU F 1 30 ? 78.656 57.164 25.123 1.00 30.89 29 GLU F N 1
ATOM 1654 C CA . GLU F 1 30 ? 77.384 57.409 25.785 1.00 33.49 29 GLU F CA 1
ATOM 1655 C C . GLU F 1 30 ? 77.564 57.205 27.285 1.00 34.96 29 GLU F C 1
ATOM 1656 O O . GLU F 1 30 ? 77.174 58.052 28.097 1.00 31.49 29 GLU F O 1
ATOM 1662 N N . ASN F 1 31 ? 78.173 56.079 27.638 1.00 32.14 30 ASN F N 1
ATOM 1663 C CA . ASN F 1 31 ? 78.416 55.751 29.033 1.00 35.70 30 ASN F CA 1
ATOM 1664 C C . ASN F 1 31 ? 79.256 56.842 29.701 1.00 33.57 30 ASN F C 1
ATOM 1665 O O . ASN F 1 31 ? 78.948 57.277 30.809 1.00 35.60 30 ASN F O 1
ATOM 1670 N N . ALA F 1 32 ? 80.314 57.283 29.032 1.00 33.60 31 ALA F N 1
ATOM 1671 C CA . ALA F 1 32 ? 81.169 58.325 29.585 1.00 34.67 31 ALA F CA 1
ATOM 1672 C C . ALA F 1 32 ? 80.326 59.559 29.903 1.00 37.36 31 ALA F C 1
ATOM 1673 O O . ALA F 1 32 ? 80.467 60.174 30.966 1.00 35.47 31 ALA F O 1
ATOM 1675 N N . GLU F 1 33 ? 79.445 59.911 28.970 1.00 37.58 32 GLU F N 1
ATOM 1676 C CA . GLU F 1 33 ? 78.565 61.059 29.128 1.00 39.51 32 GLU F CA 1
ATOM 1677 C C . GLU F 1 33 ? 77.636 60.888 30.324 1.00 39.42 32 GLU F C 1
ATOM 1678 O O . GLU F 1 33 ? 77.534 61.774 31.179 1.00 39.65 32 GLU F O 1
ATOM 1684 N N . CYS F 1 34 ? 76.954 59.753 30.392 1.00 38.98 33 CYS F N 1
ATOM 1685 C CA . CYS F 1 34 ? 76.047 59.516 31.503 1.00 40.53 33 CYS F CA 1
ATOM 1686 C C . CYS F 1 34 ? 76.817 59.505 32.834 1.00 41.04 33 CYS F C 1
ATOM 1687 O O . CYS F 1 34 ? 76.325 60.011 33.848 1.00 39.80 33 CYS F O 1
ATOM 1690 N N . GLU F 1 35 ? 78.030 58.949 32.823 1.00 38.74 34 GLU F N 1
ATOM 1691 C CA . GLU F 1 35 ? 78.840 58.867 34.042 1.00 39.69 34 GLU F CA 1
ATOM 1692 C C . GLU F 1 35 ? 79.433 60.209 34.493 1.00 39.74 34 GLU F C 1
ATOM 1693 O O . GLU F 1 35 ? 79.843 60.362 35.646 1.00 38.90 34 GLU F O 1
ATOM 1699 N N . ALA F 1 36 ? 79.470 61.181 33.589 1.00 40.94 35 ALA F N 1
ATOM 1700 C CA . ALA F 1 36 ? 80.004 62.499 33.911 1.00 42.20 35 ALA F CA 1
ATOM 1701 C C . ALA F 1 36 ? 79.027 63.267 34.797 1.00 43.82 35 ALA F C 1
ATOM 1702 O O . ALA F 1 36 ? 79.481 64.070 35.644 1.00 45.66 35 ALA F O 1
#